Protein AF-A0A7S3W714-F1 (afdb_monomer_lite)

Structure (mmCIF, N/CA/C/O backbone):
data_AF-A0A7S3W714-F1
#
_entry.id   AF-A0A7S3W714-F1
#
loop_
_atom_site.group_PDB
_atom_site.id
_atom_site.type_symbol
_atom_site.label_atom_id
_atom_site.label_alt_id
_atom_site.label_comp_id
_atom_site.label_asym_id
_atom_site.label_entity_id
_atom_site.label_seq_id
_atom_site.pdbx_PDB_ins_code
_atom_site.Cartn_x
_atom_site.Cartn_y
_atom_site.Cartn_z
_atom_site.occupancy
_atom_site.B_iso_or_equiv
_atom_site.auth_seq_id
_atom_site.auth_comp_id
_atom_site.auth_asym_id
_atom_site.auth_atom_id
_atom_site.pdbx_PDB_model_num
ATOM 1 N N . TYR A 1 1 ? -11.300 -7.448 -65.401 1.00 67.50 1 TYR A N 1
ATOM 2 C CA . TYR A 1 1 ? -11.098 -8.473 -64.361 1.00 67.50 1 TYR A CA 1
ATOM 3 C C . TYR A 1 1 ? -11.988 -8.084 -63.192 1.00 67.50 1 TYR A C 1
ATOM 5 O O . TYR A 1 1 ? -11.692 -7.097 -62.532 1.00 67.50 1 TYR A O 1
ATOM 13 N N . GLN A 1 2 ? -13.145 -8.728 -63.031 1.00 62.16 2 GLN A N 1
ATOM 14 C CA . GLN A 1 2 ? -13.999 -8.491 -61.865 1.00 62.16 2 GLN A CA 1
ATOM 15 C C . GLN A 1 2 ? -13.501 -9.388 -60.727 1.00 62.16 2 GLN A C 1
ATOM 17 O O . GLN A 1 2 ? -13.274 -10.574 -60.976 1.00 62.16 2 GLN A O 1
ATOM 22 N N . PRO A 1 3 ? -13.279 -8.850 -59.517 1.00 69.44 3 PRO A N 1
ATOM 23 C CA . PRO A 1 3 ? -12.908 -9.677 -58.382 1.00 69.44 3 PRO A CA 1
ATOM 24 C C . PRO A 1 3 ? -14.050 -10.654 -58.058 1.00 69.44 3 PRO A C 1
ATOM 26 O O . PRO A 1 3 ? -15.222 -10.293 -58.211 1.00 69.44 3 PRO A O 1
ATOM 29 N N . PRO A 1 4 ? -13.727 -11.890 -57.641 1.00 80.75 4 PRO A N 1
ATOM 30 C CA . PRO A 1 4 ? -14.737 -12.864 -57.259 1.00 80.75 4 PRO A CA 1
ATOM 31 C C . PRO A 1 4 ? -15.551 -12.351 -56.059 1.00 80.75 4 PRO A C 1
ATOM 33 O O . PRO A 1 4 ? -15.009 -11.634 -55.211 1.00 80.75 4 PRO A O 1
ATOM 36 N N . PRO A 1 5 ? -16.845 -12.703 -55.976 1.00 80.00 5 PRO A N 1
ATOM 37 C CA . PRO A 1 5 ? -17.688 -12.321 -54.852 1.00 80.00 5 PRO A CA 1
ATOM 38 C C . PRO A 1 5 ? -17.135 -12.906 -53.550 1.00 80.00 5 PRO A C 1
ATOM 40 O O . PRO A 1 5 ? -16.689 -14.054 -53.505 1.00 80.00 5 PRO A O 1
ATOM 43 N N . LEU A 1 6 ? -17.158 -12.095 -52.491 1.00 84.19 6 LEU A N 1
ATOM 44 C CA . LEU A 1 6 ? -16.713 -12.517 -51.168 1.00 84.19 6 LEU A CA 1
ATOM 45 C C . LEU A 1 6 ? -17.630 -13.627 -50.623 1.00 84.19 6 LEU A C 1
ATOM 47 O O . LEU A 1 6 ? -18.845 -13.574 -50.838 1.00 84.19 6 LEU A O 1
ATOM 51 N N . PRO A 1 7 ? -17.072 -14.621 -49.910 1.00 84.25 7 PRO A N 1
ATOM 52 C CA . PRO A 1 7 ? -17.864 -15.661 -49.270 1.00 84.25 7 PRO A CA 1
ATOM 53 C C . PRO A 1 7 ? -18.794 -15.057 -48.210 1.00 84.25 7 PRO A C 1
ATOM 55 O O . PRO A 1 7 ? -18.417 -14.136 -47.484 1.00 84.25 7 PRO A O 1
ATOM 58 N N . ALA A 1 8 ? -20.015 -15.589 -48.127 1.00 85.19 8 ALA A N 1
ATOM 59 C CA . ALA A 1 8 ? -21.002 -15.168 -47.141 1.00 85.19 8 ALA A CA 1
ATOM 60 C C . ALA A 1 8 ? -20.482 -15.410 -45.715 1.00 85.19 8 ALA A C 1
ATOM 62 O O . ALA A 1 8 ? -19.922 -16.468 -45.418 1.00 85.19 8 ALA A O 1
ATOM 63 N N . SER A 1 9 ? -20.675 -14.429 -44.833 1.00 88.56 9 SER A N 1
ATOM 64 C CA . SER A 1 9 ? -20.310 -14.553 -43.423 1.00 88.56 9 SER A CA 1
ATOM 65 C C . SER A 1 9 ? -21.097 -15.688 -42.755 1.00 88.56 9 SER A C 1
ATOM 67 O O . SER A 1 9 ? -22.300 -15.818 -43.001 1.00 88.56 9 SER A O 1
ATOM 69 N N . PRO A 1 10 ? -20.452 -16.506 -41.903 1.00 89.44 10 PRO A N 1
ATOM 70 C CA . PRO A 1 10 ? -21.151 -17.535 -41.146 1.00 89.44 10 PRO A CA 1
ATOM 71 C C . PRO A 1 10 ? -22.166 -16.902 -40.178 1.00 89.44 10 PRO A C 1
ATOM 73 O O . PRO A 1 10 ? -21.939 -15.787 -39.694 1.00 89.44 10 PRO A O 1
ATOM 76 N N . PRO A 1 11 ? -23.281 -17.593 -39.879 1.00 90.06 11 PRO A N 1
ATOM 77 C CA . PRO A 1 11 ? -24.260 -17.110 -38.916 1.00 90.06 11 PRO A CA 1
ATOM 78 C C . PRO A 1 11 ? -23.640 -17.007 -37.512 1.00 90.06 11 PRO A C 1
ATOM 80 O O . PRO A 1 11 ? -22.745 -17.790 -37.174 1.00 90.06 11 PRO A O 1
ATOM 83 N N . PRO A 1 12 ? -24.104 -16.060 -36.680 1.00 88.88 12 PRO A N 1
ATOM 84 C CA . PRO A 1 12 ? -23.623 -15.930 -35.313 1.00 88.88 12 PRO A CA 1
ATOM 85 C C . PRO A 1 12 ? -23.952 -17.190 -34.492 1.00 88.88 12 PRO A C 1
ATOM 87 O O . PRO A 1 12 ? -24.981 -17.832 -34.733 1.00 88.88 12 PRO A O 1
ATOM 90 N N . PRO A 1 13 ? -23.103 -17.554 -33.515 1.00 90.19 13 PRO A N 1
ATOM 91 C CA . PRO A 1 13 ? -23.376 -18.674 -32.625 1.00 90.19 13 PRO A CA 1
ATOM 92 C C . PRO A 1 13 ? -24.634 -18.411 -31.774 1.00 90.19 13 PRO A C 1
ATOM 94 O O . PRO A 1 13 ? -24.941 -17.254 -31.468 1.00 90.19 13 PRO A O 1
ATOM 97 N N . PRO A 1 14 ? -25.364 -19.466 -31.367 1.00 89.44 14 PRO A N 1
ATOM 98 C CA . PRO A 1 14 ? -26.521 -19.327 -30.489 1.00 89.44 14 PRO A CA 1
ATOM 99 C C . PRO A 1 14 ? -26.112 -18.736 -29.134 1.00 89.44 14 PRO A C 1
ATOM 101 O O . PRO A 1 14 ? -25.059 -19.069 -28.588 1.00 89.44 14 PRO A O 1
ATOM 104 N N . LEU A 1 15 ? -26.959 -17.860 -28.589 1.00 88.62 15 LEU A N 1
ATOM 105 C CA . LEU A 1 15 ? -26.737 -17.265 -27.273 1.00 88.62 15 LEU A CA 1
ATOM 106 C C . LEU A 1 15 ? -26.799 -18.344 -26.174 1.00 88.62 15 LEU A C 1
ATOM 108 O O . LEU A 1 15 ? -27.664 -19.223 -26.234 1.00 88.62 15 LEU A O 1
ATOM 112 N N . PRO A 1 16 ? -25.920 -18.279 -25.158 1.00 85.94 16 PRO A N 1
ATOM 113 C CA . PRO A 1 16 ? -25.979 -19.178 -24.013 1.00 85.94 16 PRO A CA 1
ATOM 114 C C . PRO A 1 16 ? -27.291 -18.983 -23.244 1.00 85.94 16 PRO A C 1
ATOM 116 O O . PRO A 1 16 ? -27.752 -17.857 -23.043 1.00 85.94 16 PRO A O 1
ATOM 119 N N . SER A 1 17 ? -27.898 -20.089 -22.812 1.00 87.00 17 SER A N 1
ATOM 120 C CA . SER A 1 17 ? -29.112 -20.071 -21.996 1.00 87.00 17 SER A CA 1
ATOM 121 C C . SER A 1 17 ? -28.856 -19.346 -20.672 1.00 87.00 17 SER A C 1
ATOM 123 O O . SER A 1 17 ? -27.870 -19.624 -19.989 1.00 87.00 17 SER A O 1
ATOM 125 N N . LEU A 1 18 ? -29.741 -18.412 -20.316 1.00 85.44 18 LEU A N 1
ATOM 126 C CA . LEU A 1 18 ? -29.668 -17.690 -19.047 1.00 85.44 18 LEU A CA 1
ATOM 127 C C . LEU A 1 18 ? -29.803 -18.669 -17.866 1.00 85.44 18 LEU A C 1
ATOM 129 O O . LEU A 1 18 ? -30.631 -19.583 -17.931 1.00 85.44 18 LEU A O 1
ATOM 133 N N . PRO A 1 19 ? -29.021 -18.488 -16.787 1.00 86.19 19 PRO A N 1
ATOM 134 C CA . PRO A 1 19 ? -29.184 -19.278 -15.577 1.00 86.19 19 PRO A CA 1
ATOM 135 C C . PRO A 1 19 ? -30.564 -19.021 -14.942 1.00 86.19 19 PRO A C 1
ATOM 137 O O . PRO A 1 19 ? -31.117 -17.926 -15.091 1.00 86.19 19 PRO A O 1
ATOM 140 N N . PRO A 1 20 ? -31.132 -20.011 -14.229 1.00 86.56 20 PRO A N 1
ATOM 141 C CA . PRO A 1 20 ? -32.383 -19.835 -13.502 1.00 86.56 20 PRO A CA 1
ATOM 142 C C . PRO A 1 20 ? -32.252 -18.718 -12.458 1.00 86.56 20 PRO A C 1
ATOM 144 O O . PRO A 1 20 ? -31.197 -18.546 -11.844 1.00 86.56 20 PRO A O 1
ATOM 147 N N . ALA A 1 21 ? -33.332 -17.959 -12.267 1.00 83.00 21 ALA A N 1
ATOM 148 C CA . ALA A 1 21 ? -33.386 -16.891 -11.277 1.00 83.00 21 ALA A CA 1
ATOM 149 C C . ALA A 1 21 ? -33.119 -17.444 -9.859 1.00 83.00 21 ALA A C 1
ATOM 151 O O . ALA A 1 21 ? -33.586 -18.541 -9.539 1.00 83.00 21 ALA A O 1
ATOM 152 N N . PRO A 1 22 ? -32.377 -16.713 -9.008 1.00 80.19 22 PRO A N 1
ATOM 153 C CA . PRO A 1 22 ? -32.127 -17.130 -7.634 1.00 80.19 22 PRO A CA 1
ATOM 154 C C . PRO A 1 22 ? -33.438 -17.186 -6.840 1.00 80.19 22 PRO A C 1
ATOM 156 O O . PRO A 1 22 ? -34.263 -16.277 -6.922 1.00 80.19 22 PRO A O 1
ATOM 159 N N . SER A 1 23 ? -33.613 -18.260 -6.069 1.00 82.50 23 SER A N 1
ATOM 160 C CA . SER A 1 23 ? -34.751 -18.455 -5.170 1.00 82.50 23 SER A CA 1
ATOM 161 C C . SER A 1 23 ? -34.845 -17.318 -4.149 1.00 82.50 23 SER A C 1
ATOM 163 O O . SER A 1 23 ? -33.840 -16.924 -3.555 1.00 82.50 23 SER A O 1
ATOM 165 N N . GLU A 1 24 ? -36.058 -16.810 -3.945 1.00 82.38 24 GLU A N 1
ATOM 166 C CA . GLU A 1 24 ? -36.368 -15.729 -3.009 1.00 82.38 24 GLU A CA 1
ATOM 167 C C . GLU A 1 24 ? -35.916 -16.093 -1.576 1.00 82.38 24 GLU A C 1
ATOM 169 O O . GLU A 1 24 ? -36.152 -17.224 -1.131 1.00 82.38 24 GLU A O 1
ATOM 174 N N . PRO A 1 25 ? -35.230 -15.190 -0.847 1.00 83.75 25 PRO A N 1
ATOM 175 C CA . PRO A 1 25 ? -34.770 -15.474 0.507 1.00 83.75 25 PRO A CA 1
ATOM 176 C C . PRO A 1 25 ? -35.954 -15.626 1.479 1.00 83.75 25 PRO A C 1
ATOM 178 O O . PRO A 1 25 ? -36.973 -14.950 1.324 1.00 83.75 25 PRO A O 1
ATOM 181 N N . PRO A 1 26 ? -35.835 -16.487 2.507 1.00 87.31 26 PRO A N 1
ATOM 182 C CA . PRO A 1 26 ? -36.896 -16.684 3.486 1.00 87.31 26 PRO A CA 1
ATOM 183 C C . PRO A 1 26 ? -37.170 -15.400 4.295 1.00 87.31 26 PRO A C 1
ATOM 185 O O . PRO A 1 26 ? -36.255 -14.602 4.521 1.00 87.31 26 PRO A O 1
ATOM 188 N N . PRO A 1 27 ? -38.414 -15.206 4.773 1.00 84.88 27 PRO A N 1
ATOM 189 C CA . PRO A 1 27 ? -38.791 -14.040 5.562 1.00 84.88 27 PRO A CA 1
ATOM 190 C C . PRO A 1 27 ? -37.993 -13.972 6.870 1.00 84.88 27 PRO A C 1
ATOM 192 O O . PRO A 1 27 ? -37.876 -14.953 7.606 1.00 84.88 27 PRO A O 1
ATOM 195 N N . VAL A 1 28 ? -37.450 -12.789 7.158 1.00 81.94 28 VAL A N 1
ATOM 196 C CA . VAL A 1 28 ? -36.667 -12.514 8.368 1.00 81.94 28 VAL A CA 1
ATOM 197 C C . VAL A 1 28 ? -37.597 -12.549 9.593 1.00 81.94 28 VAL A C 1
ATOM 199 O O . VAL A 1 28 ? -38.649 -11.903 9.561 1.00 81.94 28 VAL A O 1
ATOM 202 N N . PRO A 1 29 ? -37.258 -13.276 10.675 1.00 83.00 29 PRO A N 1
ATOM 203 C CA . PRO A 1 29 ? -38.068 -13.283 11.889 1.00 83.00 29 PRO A CA 1
ATOM 204 C C . PRO A 1 29 ? -38.065 -11.905 12.580 1.00 83.00 29 PRO A C 1
ATOM 206 O O . PRO A 1 29 ? -37.082 -11.167 12.483 1.00 83.00 29 PRO A O 1
ATOM 209 N N . PRO A 1 30 ? -39.143 -11.546 13.303 1.00 76.62 30 PRO A N 1
ATOM 210 C CA . PRO A 1 30 ? -39.249 -10.263 13.990 1.00 76.62 30 PRO A CA 1
ATOM 211 C C . PRO A 1 30 ? -38.224 -10.148 15.127 1.00 76.62 30 PRO A C 1
ATOM 213 O O . PRO A 1 30 ? -38.171 -10.987 16.027 1.00 76.62 30 PRO A O 1
ATOM 216 N N . SER A 1 31 ? -37.429 -9.080 15.095 1.00 72.25 31 SER A N 1
ATOM 217 C CA . SER A 1 31 ? -36.443 -8.746 16.124 1.00 72.25 31 SER A CA 1
ATOM 218 C C . SER A 1 31 ? -37.121 -8.455 17.465 1.00 72.25 31 SER A C 1
ATOM 220 O O . SER A 1 31 ? -37.872 -7.489 17.600 1.00 72.25 31 SER A O 1
ATOM 222 N N . THR A 1 32 ? -36.836 -9.268 18.480 1.00 65.69 32 THR A N 1
ATOM 223 C CA . THR A 1 32 ? -37.215 -8.990 19.871 1.00 65.69 32 THR A CA 1
ATOM 224 C C . THR A 1 32 ? -36.452 -7.774 20.416 1.00 65.69 32 THR A C 1
ATOM 226 O O . THR A 1 32 ? -35.227 -7.725 20.274 1.00 65.69 32 THR A O 1
ATOM 229 N N . PRO A 1 33 ? -37.126 -6.812 21.075 1.00 67.69 33 PRO A N 1
ATOM 230 C CA . PRO A 1 33 ? -36.473 -5.682 21.729 1.00 67.69 33 PRO A CA 1
ATOM 231 C C . PRO A 1 33 ? -35.664 -6.161 22.943 1.00 67.69 33 PRO A C 1
ATOM 233 O O . PRO A 1 33 ? -36.206 -6.767 23.867 1.00 67.69 33 PRO A O 1
ATOM 236 N N . GLY A 1 34 ? -34.354 -5.912 22.923 1.00 64.81 34 GLY A N 1
ATOM 237 C CA . GLY A 1 34 ? -33.454 -6.209 24.038 1.00 64.81 34 GLY A CA 1
ATOM 238 C C . GLY A 1 34 ? -33.664 -5.265 25.235 1.00 64.81 34 GLY A C 1
ATOM 239 O O . GLY A 1 34 ? -34.135 -4.140 25.053 1.00 64.81 34 GLY A O 1
ATOM 240 N N . PRO A 1 35 ? -33.326 -5.705 26.462 1.00 61.91 35 PRO A N 1
ATOM 241 C CA . PRO A 1 35 ? -33.531 -4.931 27.682 1.00 61.91 35 PRO A CA 1
ATOM 242 C C . PRO A 1 35 ? -32.619 -3.698 27.743 1.00 61.91 35 PRO A C 1
ATOM 244 O O . PRO A 1 35 ? -31.420 -3.771 27.473 1.00 61.91 35 PRO A O 1
ATOM 247 N N . SER A 1 36 ? -33.209 -2.568 28.132 1.00 60.50 36 SER A N 1
ATOM 248 C CA . SER A 1 36 ? -32.535 -1.287 28.349 1.00 60.50 36 SER A CA 1
ATOM 249 C C . SER A 1 36 ? -31.399 -1.395 29.378 1.00 60.50 36 SER A C 1
ATOM 251 O O . SER A 1 36 ? -31.609 -1.978 30.447 1.00 60.50 36 SER A O 1
ATOM 253 N N . PRO A 1 37 ? -30.221 -0.792 29.129 1.00 60.44 37 PRO A N 1
ATOM 254 C CA . PRO A 1 37 ? -29.164 -0.722 30.127 1.00 60.44 37 PRO A CA 1
ATOM 255 C C . PRO A 1 37 ? -29.564 0.241 31.252 1.00 60.44 37 PRO A C 1
ATOM 257 O O . PRO A 1 37 ? -29.856 1.417 31.031 1.00 60.44 37 PRO A O 1
ATOM 260 N N . LEU A 1 38 ? -29.589 -0.299 32.469 1.00 57.12 38 LEU A N 1
ATOM 261 C CA . LEU A 1 38 ? -29.785 0.433 33.711 1.00 57.12 38 LEU A CA 1
ATOM 262 C C . LEU A 1 38 ? -28.645 1.433 33.953 1.00 57.12 38 LEU A C 1
ATOM 264 O O . LEU A 1 38 ? -27.470 1.156 33.721 1.00 57.12 38 LEU A O 1
ATOM 268 N N . SER A 1 39 ? -29.059 2.589 34.459 1.00 54.25 39 SER A N 1
ATOM 269 C CA . SER A 1 39 ? -28.305 3.758 34.893 1.00 54.25 39 SER A CA 1
ATOM 270 C C . SER A 1 39 ? -27.007 3.457 35.654 1.00 54.25 39 SER A C 1
ATOM 272 O O . SER A 1 39 ? -27.026 2.800 36.694 1.00 54.25 39 SER A O 1
ATOM 274 N N . ALA A 1 40 ? -25.900 4.052 35.205 1.00 50.00 40 ALA A N 1
ATOM 275 C CA . ALA A 1 40 ? -24.688 4.228 36.003 1.00 50.00 40 ALA A CA 1
ATOM 276 C C . ALA A 1 40 ? -24.683 5.624 36.671 1.00 50.00 40 ALA A C 1
ATOM 278 O O . ALA A 1 40 ? -25.152 6.591 36.063 1.00 50.00 40 ALA A O 1
ATOM 279 N N . PRO A 1 41 ? -24.179 5.759 37.913 1.00 56.56 41 PRO A N 1
ATOM 280 C CA . PRO A 1 41 ? -24.199 7.013 38.659 1.00 56.56 41 PRO A CA 1
ATOM 281 C C 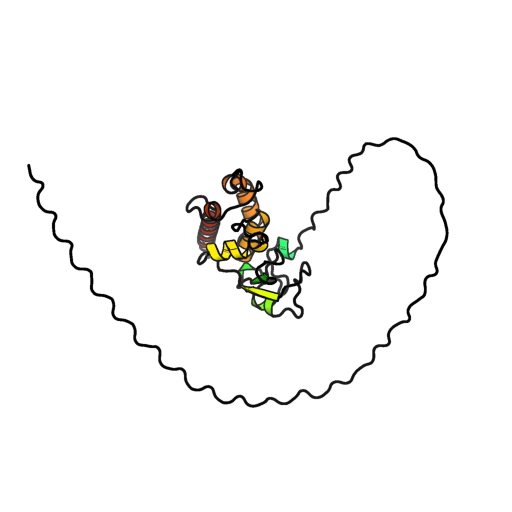. PRO A 1 41 ? -23.111 7.992 38.188 1.00 56.56 41 PRO A C 1
ATOM 283 O O . PRO A 1 41 ? -21.956 7.628 37.976 1.00 56.56 41 PRO A O 1
ATOM 286 N N . LEU A 1 42 ? -23.496 9.265 38.077 1.00 48.28 42 LEU A N 1
ATOM 287 C CA . LEU A 1 42 ? -22.629 10.406 37.785 1.00 48.28 42 LEU A CA 1
ATOM 288 C C . LEU A 1 42 ? -21.670 10.669 38.959 1.00 48.28 42 LEU A C 1
ATOM 290 O O . LEU A 1 42 ? -22.075 11.198 39.994 1.00 48.28 42 LEU A O 1
ATOM 294 N N . LEU A 1 43 ? -20.386 10.351 38.788 1.00 50.75 43 LEU A N 1
ATOM 295 C CA . LEU A 1 43 ? -19.317 10.868 39.643 1.00 50.75 43 LEU A CA 1
ATOM 296 C C . LEU A 1 43 ? -18.868 12.232 39.108 1.00 50.75 43 LEU A C 1
ATOM 298 O O . LEU A 1 43 ? -18.170 12.337 38.101 1.00 50.75 43 LEU A O 1
ATOM 302 N N . ALA A 1 44 ? -19.296 13.282 39.808 1.00 49.16 44 ALA A N 1
ATOM 303 C CA . ALA A 1 44 ? -18.899 14.663 39.581 1.00 49.16 44 ALA A CA 1
ATOM 304 C C . ALA A 1 44 ? -17.387 14.843 39.800 1.00 49.16 44 ALA A C 1
ATOM 306 O O . ALA A 1 44 ? -16.895 14.831 40.930 1.00 49.16 44 ALA A O 1
ATOM 307 N N . THR A 1 45 ? -16.644 15.047 38.715 1.00 45.22 45 THR A N 1
ATOM 308 C CA . THR A 1 45 ? -15.248 15.487 38.764 1.00 45.22 45 THR A CA 1
ATOM 309 C C . THR A 1 45 ? -15.220 17.012 38.849 1.00 45.22 45 THR A C 1
ATOM 311 O O . THR A 1 45 ? -15.657 17.719 37.945 1.00 45.22 45 THR A O 1
ATOM 314 N N . ARG A 1 46 ? -14.743 17.520 39.991 1.00 47.59 46 ARG A N 1
ATOM 315 C CA . ARG A 1 46 ? -14.531 18.947 40.271 1.00 47.59 46 ARG A CA 1
ATOM 316 C C . ARG A 1 46 ? -13.449 19.497 39.337 1.00 47.59 46 ARG A C 1
ATOM 318 O O . ARG A 1 46 ? -12.330 18.992 39.333 1.00 47.59 46 ARG A O 1
ATOM 325 N N . SER A 1 47 ? -13.774 20.549 38.592 1.00 53.50 47 SER A N 1
ATOM 326 C CA . SER A 1 47 ? -12.808 21.356 37.841 1.00 53.50 47 SER A CA 1
ATOM 327 C C . SER A 1 47 ? -11.854 22.100 38.793 1.00 53.50 47 SER A C 1
ATOM 329 O O . SER A 1 47 ? -12.317 22.611 39.818 1.00 53.50 47 SER A O 1
ATOM 331 N N . PRO A 1 48 ? -10.550 22.213 38.482 1.00 61.97 48 PRO A N 1
ATOM 332 C CA . PRO A 1 48 ? -9.662 23.142 39.173 1.00 61.97 48 PRO A CA 1
ATOM 333 C C . PRO A 1 48 ? -9.895 24.599 38.710 1.00 61.97 48 PRO A C 1
ATOM 335 O O . PRO A 1 48 ? -10.361 24.822 37.589 1.00 61.97 48 PRO A O 1
ATOM 338 N N . PRO A 1 49 ? -9.597 25.594 39.568 1.00 56.25 49 PRO A N 1
ATOM 339 C CA . PRO A 1 49 ? -9.848 27.006 39.295 1.00 56.25 49 PRO A CA 1
ATOM 340 C C . PRO A 1 49 ? -8.884 27.588 38.251 1.00 56.25 49 PRO A C 1
ATOM 342 O O . PRO A 1 49 ? -7.702 27.254 38.206 1.00 56.25 49 PRO A O 1
ATOM 345 N N . LEU A 1 50 ? -9.422 28.497 37.435 1.00 49.44 50 LEU A N 1
ATOM 346 C CA . LEU A 1 50 ? -8.695 29.359 36.505 1.00 49.44 50 LEU A CA 1
ATOM 347 C C . LEU A 1 50 ? -7.818 30.335 37.293 1.00 49.44 50 LEU A C 1
ATOM 349 O O . LEU A 1 50 ? -8.330 31.264 37.920 1.00 49.44 50 LEU A O 1
ATOM 353 N N . ASP A 1 51 ? -6.505 30.125 37.246 1.00 44.62 51 ASP A N 1
ATOM 354 C CA . ASP A 1 51 ? -5.550 31.065 37.814 1.00 44.62 51 ASP A CA 1
ATOM 355 C C . ASP A 1 51 ? -5.276 32.214 36.838 1.00 44.62 51 ASP A C 1
ATOM 357 O O . ASP A 1 51 ? -5.033 32.038 35.640 1.00 44.62 51 ASP A O 1
ATOM 361 N N . SER A 1 52 ? -5.372 33.415 37.386 1.00 48.22 52 SER A N 1
ATOM 362 C CA . SER A 1 52 ? -5.358 34.689 36.685 1.00 48.22 52 SER A CA 1
ATOM 363 C C . SER A 1 52 ? -3.915 35.147 36.493 1.00 48.22 52 SER A C 1
ATOM 365 O O . SER A 1 52 ? -3.224 35.424 37.472 1.00 48.22 52 SER A O 1
ATOM 367 N N . ARG A 1 53 ? -3.437 35.282 35.247 1.00 49.09 53 ARG A N 1
ATOM 368 C CA . ARG A 1 53 ? -2.146 35.944 34.978 1.00 49.09 53 ARG A CA 1
ATOM 369 C C . ARG A 1 53 ? -2.356 37.422 34.624 1.00 49.09 53 ARG A C 1
ATOM 371 O O . ARG A 1 53 ? -3.109 37.711 33.695 1.00 49.09 53 ARG A O 1
ATOM 378 N N . PRO A 1 54 ? -1.691 38.353 35.334 1.00 54.31 54 PRO A N 1
ATOM 379 C CA . PRO A 1 54 ? -1.785 39.782 35.077 1.00 54.31 54 PRO A CA 1
ATOM 380 C C . PRO A 1 54 ? -0.895 40.232 33.912 1.00 54.31 54 PRO A C 1
ATOM 382 O O . PRO A 1 54 ? 0.113 39.611 33.568 1.00 54.31 54 PRO A O 1
ATOM 385 N N . ALA A 1 55 ? -1.299 41.358 33.333 1.00 47.84 55 ALA A N 1
ATOM 386 C CA . ALA A 1 55 ? -0.636 42.071 32.257 1.00 47.84 55 ALA A CA 1
ATOM 387 C C . ALA A 1 55 ? 0.646 42.820 32.695 1.00 47.84 55 ALA A C 1
ATOM 389 O O . ALA A 1 55 ? 0.771 43.253 33.839 1.00 47.84 55 ALA A O 1
ATOM 390 N N . SER A 1 56 ? 1.497 43.083 31.691 1.00 52.16 56 SER A N 1
ATOM 391 C CA . SER A 1 56 ? 2.375 44.263 31.534 1.00 52.16 56 SER A CA 1
ATOM 392 C C . SER A 1 56 ? 3.710 44.336 32.290 1.00 52.16 56 SER A C 1
ATOM 394 O O . SER A 1 56 ? 3.712 44.559 33.496 1.00 52.16 56 SER A O 1
ATOM 396 N N . ARG A 1 57 ? 4.835 44.358 31.536 1.00 51.72 57 ARG A N 1
ATOM 397 C CA . ARG A 1 57 ? 5.898 45.415 31.493 1.00 51.72 57 ARG A CA 1
ATOM 398 C C . ARG A 1 57 ? 7.181 44.940 30.745 1.00 51.72 57 ARG A C 1
ATOM 400 O O . ARG A 1 57 ? 7.221 43.781 30.354 1.00 51.72 57 ARG A O 1
ATOM 407 N N . PRO A 1 58 ? 8.180 45.806 30.442 1.00 54.31 58 PRO A N 1
ATOM 408 C CA . PRO A 1 58 ? 8.260 46.637 29.241 1.00 54.31 58 PRO A CA 1
ATOM 409 C C . PRO A 1 58 ? 9.549 46.379 28.419 1.00 54.31 58 PRO A C 1
ATOM 411 O O . PRO A 1 58 ? 10.375 45.530 28.740 1.00 54.31 58 PRO A O 1
ATOM 414 N N . ALA A 1 59 ? 9.698 47.152 27.343 1.00 49.38 59 ALA A N 1
ATOM 415 C CA . ALA A 1 59 ? 10.810 47.157 26.402 1.00 49.38 59 ALA A CA 1
ATOM 416 C C . ALA A 1 59 ? 12.198 47.381 27.031 1.00 49.38 59 ALA A C 1
ATOM 418 O O . ALA A 1 59 ? 12.393 48.342 27.772 1.00 49.38 59 ALA A O 1
ATOM 419 N N . SER A 1 60 ? 13.170 46.580 26.581 1.00 43.94 60 SER A N 1
ATOM 420 C CA . SER A 1 60 ? 14.600 46.907 26.596 1.00 43.94 60 SER A CA 1
ATOM 421 C C . SER A 1 60 ? 15.254 46.378 25.319 1.00 43.94 60 SER A C 1
ATOM 423 O O . SER A 1 60 ? 15.425 45.176 25.134 1.00 43.94 60 SER A O 1
ATOM 425 N N . ARG A 1 61 ? 15.597 47.311 24.428 1.00 54.16 61 ARG A N 1
ATOM 426 C CA . ARG A 1 61 ? 16.520 47.129 23.299 1.00 54.16 61 ARG A CA 1
ATOM 427 C C . ARG A 1 61 ? 17.947 46.963 23.831 1.00 54.16 61 ARG A C 1
ATOM 429 O O . ARG A 1 61 ? 18.349 47.740 24.696 1.00 54.16 61 ARG A O 1
ATOM 436 N N . PRO A 1 62 ? 18.745 46.095 23.200 1.00 54.56 62 PRO A N 1
ATOM 437 C CA . PRO A 1 62 ? 20.111 46.476 22.870 1.00 54.56 62 PRO A CA 1
ATOM 438 C C . PRO A 1 62 ? 20.416 46.318 21.377 1.00 54.56 62 PRO A C 1
ATOM 440 O O . PRO A 1 62 ? 19.860 45.485 20.665 1.00 54.56 62 PRO A O 1
ATOM 443 N N . SER A 1 63 ? 21.290 47.209 20.934 1.00 52.19 63 SER A N 1
ATOM 444 C CA . SER A 1 63 ? 21.778 47.420 19.578 1.00 52.19 63 SER A CA 1
ATOM 445 C C . SER A 1 63 ? 22.699 46.293 19.082 1.00 52.19 63 SER A C 1
ATOM 447 O O . SER A 1 63 ? 23.302 45.579 19.876 1.00 52.19 63 SER A O 1
ATOM 449 N N . SER A 1 64 ? 22.791 46.193 17.753 1.00 58.78 64 SER A N 1
ATOM 450 C CA . SER A 1 64 ? 23.492 45.225 16.889 1.00 58.78 64 SER A CA 1
ATOM 451 C C . SER A 1 64 ? 24.918 44.805 17.299 1.00 58.78 64 SER A C 1
ATOM 453 O O . SER A 1 64 ? 25.623 45.558 17.970 1.00 58.78 64 SER A O 1
ATOM 455 N N . PRO A 1 65 ? 25.414 43.685 16.732 1.00 59.34 65 PRO A N 1
ATOM 456 C CA . PRO A 1 65 ? 26.304 43.857 15.582 1.00 59.34 65 PRO A CA 1
ATOM 457 C C . PRO A 1 65 ? 26.009 42.955 14.372 1.00 59.34 65 PRO A C 1
ATOM 459 O O . PRO A 1 65 ? 25.389 41.899 14.441 1.00 59.34 65 PRO A O 1
ATOM 462 N N . VAL A 1 66 ? 26.489 43.475 13.248 1.00 57.16 66 VAL A N 1
ATOM 463 C CA . VAL A 1 66 ? 26.596 42.926 11.898 1.00 57.16 66 VAL A CA 1
ATOM 464 C C . VAL A 1 66 ? 27.452 41.655 11.871 1.00 57.16 66 VAL A C 1
ATOM 466 O O . VAL A 1 66 ? 28.512 41.626 12.488 1.00 57.16 66 VAL A O 1
ATOM 469 N N . GLY A 1 67 ? 27.049 40.671 11.061 1.00 50.09 67 GLY A N 1
ATOM 470 C CA . GLY A 1 67 ? 27.956 39.649 10.525 1.00 50.09 67 GLY A CA 1
ATOM 471 C C . GLY A 1 67 ? 27.491 38.214 10.748 1.00 50.09 67 GLY A C 1
ATOM 472 O O . GLY A 1 67 ? 27.594 37.688 11.849 1.00 50.09 67 GLY A O 1
ATOM 473 N N . GLY A 1 68 ? 27.034 37.560 9.679 1.00 40.91 68 GLY A N 1
ATOM 474 C CA . GLY A 1 68 ? 26.803 36.119 9.692 1.00 40.91 68 GLY A CA 1
ATOM 475 C C . GLY A 1 68 ? 25.830 35.651 8.623 1.00 40.91 68 GLY A C 1
ATOM 476 O O . GLY A 1 68 ? 24.717 35.248 8.944 1.00 40.91 68 GLY A O 1
ATOM 477 N N . SER A 1 69 ? 26.255 35.659 7.358 1.00 53.09 69 SER A N 1
ATOM 478 C CA . SER A 1 69 ? 25.636 34.844 6.305 1.00 53.09 69 SER A CA 1
ATOM 479 C C . SER A 1 69 ? 25.931 33.367 6.582 1.00 53.09 69 SER A C 1
ATOM 481 O O . SER A 1 69 ? 26.757 32.745 5.924 1.00 53.09 69 SER A O 1
ATOM 483 N N . GLY A 1 70 ? 25.301 32.820 7.617 1.00 43.50 70 GLY A N 1
ATOM 484 C CA . GLY A 1 70 ? 25.195 31.391 7.845 1.00 43.50 70 GLY A CA 1
ATOM 485 C C . GLY A 1 70 ? 23.825 30.968 7.355 1.00 43.50 70 GLY A C 1
ATOM 486 O O . GLY A 1 70 ? 22.830 31.205 8.035 1.00 43.50 70 GLY A O 1
ATOM 487 N N . ALA A 1 71 ? 23.766 30.375 6.166 1.00 52.09 71 ALA A N 1
ATOM 488 C CA . ALA A 1 71 ? 22.602 29.633 5.716 1.00 52.09 71 ALA A CA 1
ATOM 489 C C . ALA A 1 71 ? 22.417 28.429 6.656 1.00 52.09 71 ALA A C 1
ATOM 491 O O . ALA A 1 71 ? 22.871 27.323 6.374 1.00 52.09 71 ALA A O 1
ATOM 492 N N . SER A 1 72 ? 21.784 28.660 7.809 1.00 45.28 72 SER A N 1
ATOM 493 C CA . SER A 1 72 ? 21.181 27.607 8.613 1.00 45.28 72 SER A CA 1
ATOM 494 C C . SER A 1 72 ? 20.074 27.014 7.762 1.00 45.28 72 SER A C 1
ATOM 496 O O . SER A 1 72 ? 18.943 27.493 7.777 1.00 45.28 72 SER A O 1
ATOM 498 N N . SER A 1 73 ? 20.437 25.998 6.976 1.00 57.16 73 SER A N 1
ATOM 499 C CA . SER A 1 73 ? 19.489 25.039 6.432 1.00 57.16 73 SER A CA 1
ATOM 500 C C . SER A 1 73 ? 18.652 24.560 7.605 1.00 57.16 73 SER A C 1
ATOM 502 O O . SER A 1 73 ? 19.114 23.779 8.439 1.00 57.16 73 SER A O 1
ATOM 504 N N . THR A 1 74 ? 17.436 25.085 7.705 1.00 49.41 74 THR A N 1
ATOM 505 C CA . THR A 1 74 ? 16.363 24.531 8.512 1.00 49.41 74 THR A CA 1
ATOM 506 C C . THR A 1 74 ? 16.052 23.175 7.906 1.00 49.41 74 THR A C 1
ATOM 508 O O . THR A 1 74 ? 15.154 23.016 7.087 1.00 49.41 74 THR A O 1
ATOM 511 N N . ASN A 1 75 ? 16.884 22.198 8.263 1.00 49.66 75 ASN A N 1
ATOM 512 C CA . ASN A 1 75 ? 16.691 20.798 7.965 1.00 49.66 75 ASN A CA 1
ATOM 513 C C . ASN A 1 75 ? 15.439 20.406 8.750 1.00 49.66 75 ASN A C 1
ATOM 515 O O . ASN A 1 75 ? 15.508 20.085 9.938 1.00 49.66 75 ASN A O 1
ATOM 519 N N . ALA A 1 76 ? 14.277 20.624 8.129 1.00 54.25 76 ALA A N 1
ATOM 520 C CA . ALA A 1 76 ? 12.987 20.243 8.658 1.00 54.25 76 ALA A CA 1
ATOM 521 C C . ALA A 1 76 ? 13.105 18.757 8.974 1.00 54.25 76 ALA A C 1
ATOM 523 O O . ALA A 1 76 ? 13.228 17.941 8.061 1.00 54.25 76 ALA A O 1
ATOM 524 N N . ARG A 1 77 ? 13.193 18.432 10.270 1.00 51.88 77 ARG A N 1
ATOM 525 C CA . ARG A 1 77 ? 13.319 17.058 10.747 1.00 51.88 77 ARG A CA 1
ATOM 526 C C . ARG A 1 77 ? 12.176 16.273 10.124 1.00 51.88 77 ARG A C 1
ATOM 528 O O . ARG A 1 77 ? 11.020 16.487 10.484 1.00 51.88 77 ARG A O 1
ATOM 535 N N . GLN A 1 78 ? 12.509 15.417 9.164 1.00 55.19 78 GLN A N 1
ATOM 536 C CA . GLN A 1 78 ? 11.594 14.394 8.691 1.00 55.19 78 GLN A CA 1
ATOM 537 C C . GLN A 1 78 ? 11.158 13.623 9.947 1.00 55.19 78 GLN A C 1
ATOM 539 O O . GLN A 1 78 ? 12.031 13.253 10.739 1.00 55.19 78 GLN A O 1
ATOM 544 N N . PRO A 1 79 ? 9.848 13.470 10.202 1.00 65.44 79 PRO A N 1
ATOM 545 C CA . PRO A 1 79 ? 9.394 12.656 11.314 1.00 65.44 79 PRO A CA 1
ATOM 546 C C . PRO A 1 79 ? 9.987 11.260 11.131 1.00 65.44 79 PRO A C 1
ATOM 548 O O . PRO A 1 79 ? 9.800 10.646 10.081 1.00 65.44 79 PRO A O 1
ATOM 551 N N . GLU A 1 80 ? 10.764 10.804 12.112 1.00 75.94 80 GLU A N 1
ATOM 552 C CA . GLU A 1 80 ? 11.303 9.449 12.095 1.00 75.94 80 GLU A CA 1
ATOM 553 C C . GLU A 1 80 ? 10.123 8.477 12.075 1.00 75.94 80 GLU A C 1
ATOM 555 O O . GLU A 1 80 ? 9.213 8.590 12.901 1.00 75.94 80 GLU A O 1
ATOM 560 N N . ALA A 1 81 ? 10.120 7.561 11.105 1.00 74.19 81 ALA A N 1
ATOM 561 C CA . ALA A 1 81 ? 9.104 6.523 11.019 1.00 74.19 81 ALA A CA 1
ATOM 562 C C . ALA A 1 81 ? 9.069 5.737 12.337 1.00 74.19 81 ALA A C 1
ATOM 564 O O . ALA A 1 81 ? 10.112 5.373 12.890 1.00 74.19 81 ALA A O 1
ATOM 565 N N . SER A 1 82 ? 7.872 5.470 12.845 1.00 76.50 82 SER A N 1
ATOM 566 C CA . SER A 1 82 ? 7.655 4.625 14.015 1.00 76.50 82 SER A CA 1
ATOM 567 C C . SER A 1 82 ? 8.197 3.207 13.784 1.00 76.50 82 SER A C 1
ATOM 569 O O . SER A 1 82 ? 8.294 2.742 12.650 1.00 76.50 82 SER A O 1
ATOM 571 N N . LEU A 1 83 ? 8.525 2.479 14.858 1.00 75.25 83 LEU A N 1
ATOM 572 C CA . LEU A 1 83 ? 8.993 1.087 14.744 1.00 75.25 83 LEU A CA 1
ATOM 573 C C . LEU A 1 83 ? 7.985 0.189 14.009 1.00 75.25 83 LEU A C 1
ATOM 575 O O . LEU A 1 83 ? 8.387 -0.677 13.240 1.00 75.25 83 LEU A O 1
ATOM 579 N N . ALA A 1 84 ? 6.685 0.440 14.190 1.00 68.56 84 ALA A N 1
ATOM 580 C CA . ALA A 1 84 ? 5.635 -0.284 13.478 1.00 68.56 84 ALA A CA 1
ATOM 581 C C . ALA A 1 84 ? 5.700 -0.046 11.959 1.00 68.56 84 ALA A C 1
ATOM 583 O O . ALA A 1 84 ? 5.555 -0.986 11.182 1.00 68.56 84 ALA A O 1
ATOM 584 N N . GLU A 1 85 ? 5.970 1.190 11.525 1.00 75.56 85 GLU A N 1
ATOM 585 C CA . GLU A 1 85 ? 6.168 1.508 10.104 1.00 75.56 85 GLU A CA 1
ATOM 586 C C . GLU A 1 85 ? 7.438 0.854 9.549 1.00 75.56 85 GLU A C 1
ATOM 588 O O . GLU A 1 85 ? 7.414 0.344 8.433 1.00 75.56 85 GLU A O 1
ATOM 593 N N . GLN A 1 86 ? 8.517 0.801 10.338 1.00 78.56 86 GLN A N 1
ATOM 594 C CA . GLN A 1 86 ? 9.778 0.149 9.953 1.00 78.56 86 GLN A CA 1
ATOM 595 C C . GLN A 1 86 ? 9.668 -1.379 9.825 1.00 78.56 86 GLN A C 1
ATOM 597 O O . GLN A 1 86 ? 10.475 -1.994 9.135 1.00 78.56 86 GLN A O 1
ATOM 602 N N . ASN A 1 87 ? 8.696 -1.995 10.498 1.00 83.69 87 ASN A N 1
ATOM 603 C CA . ASN A 1 87 ? 8.463 -3.440 10.443 1.00 83.69 87 ASN A CA 1
ATOM 604 C C . ASN A 1 87 ? 7.262 -3.825 9.565 1.00 83.69 87 ASN A C 1
ATOM 606 O O . ASN A 1 87 ? 6.979 -5.012 9.409 1.00 83.69 87 ASN A O 1
ATOM 610 N N . ALA A 1 88 ? 6.545 -2.844 9.005 1.00 93.62 88 ALA A N 1
ATOM 611 C CA . ALA A 1 88 ? 5.255 -3.043 8.345 1.00 93.62 88 ALA A CA 1
ATOM 612 C C . ALA A 1 88 ? 4.261 -3.852 9.209 1.00 93.62 88 ALA A C 1
ATOM 614 O O . ALA A 1 88 ? 3.635 -4.812 8.750 1.00 93.62 88 ALA A O 1
ATOM 615 N N . GLU A 1 89 ? 4.115 -3.454 10.473 1.00 96.75 89 GLU A N 1
ATOM 616 C CA . GLU A 1 89 ? 3.225 -4.065 11.466 1.00 96.75 89 GLU A CA 1
ATOM 617 C C . GLU A 1 89 ? 1.975 -3.208 11.700 1.00 96.75 89 GLU A C 1
ATOM 619 O O . GLU A 1 89 ? 1.985 -1.978 11.596 1.00 96.75 89 GLU A O 1
ATOM 624 N N . CYS A 1 90 ? 0.862 -3.851 12.045 1.00 98.12 90 CYS A N 1
ATOM 625 C CA . CYS A 1 90 ? -0.350 -3.138 12.414 1.00 98.12 90 CYS A CA 1
ATOM 626 C C . CYS A 1 90 ? -0.170 -2.469 13.782 1.00 98.12 90 CYS A C 1
ATOM 628 O O . CYS A 1 90 ? -0.005 -3.149 14.787 1.00 98.12 90 CYS A O 1
ATOM 630 N N . ALA A 1 91 ? -0.322 -1.146 13.862 1.00 96.69 91 ALA A N 1
ATOM 631 C CA . ALA A 1 91 ? -0.138 -0.394 15.111 1.00 96.69 91 ALA A CA 1
ATOM 632 C C . ALA A 1 91 ? -1.153 -0.709 16.237 1.00 96.69 91 ALA A C 1
ATOM 634 O O . ALA A 1 91 ? -1.048 -0.147 17.324 1.00 96.69 91 ALA A O 1
ATOM 635 N N . VAL A 1 92 ? -2.158 -1.553 15.976 1.00 97.00 92 VAL A N 1
ATOM 636 C CA . VAL A 1 92 ? -3.190 -1.938 16.954 1.00 97.00 92 VAL A CA 1
ATOM 637 C C . VAL A 1 92 ? -2.913 -3.318 17.550 1.00 97.00 92 VAL A C 1
ATOM 639 O O . VAL A 1 92 ? -2.952 -3.462 18.767 1.00 97.00 92 VAL A O 1
ATOM 642 N N . CYS A 1 93 ? -2.656 -4.331 16.714 1.00 97.81 93 CYS A N 1
ATOM 643 C CA . CYS A 1 93 ? -2.418 -5.706 17.173 1.00 97.81 93 CYS A CA 1
ATOM 644 C C . CYS A 1 93 ? -0.946 -6.137 17.130 1.00 97.81 93 CYS A C 1
ATOM 646 O O . CYS A 1 93 ? -0.626 -7.187 17.670 1.00 97.81 93 CYS A O 1
ATOM 648 N N . PHE A 1 94 ? -0.068 -5.334 16.522 1.00 96.56 94 PHE A N 1
ATOM 649 C CA . PHE A 1 94 ? 1.364 -5.597 16.326 1.00 96.56 94 PHE A CA 1
ATOM 650 C C . PHE A 1 94 ? 1.702 -6.809 15.443 1.00 96.56 94 PHE A C 1
ATOM 652 O O . PHE A 1 94 ? 2.867 -7.172 15.326 1.00 96.56 94 PHE A O 1
ATOM 659 N N . ASP A 1 95 ? 0.717 -7.404 14.768 1.00 97.62 95 ASP A N 1
ATOM 660 C CA . ASP A 1 95 ? 0.969 -8.441 13.764 1.00 97.62 95 ASP A CA 1
ATOM 661 C C . ASP A 1 95 ? 1.434 -7.826 12.428 1.00 97.62 95 ASP A C 1
ATOM 663 O O . ASP A 1 95 ? 1.049 -6.691 12.111 1.00 97.62 95 ASP A O 1
ATOM 667 N N . PRO A 1 96 ? 2.189 -8.569 11.593 1.00 96.94 96 PRO A N 1
ATOM 668 C CA . PRO A 1 96 ? 2.583 -8.111 10.261 1.00 96.94 96 PRO A CA 1
ATOM 669 C C . PRO A 1 96 ? 1.366 -7.747 9.405 1.00 96.94 96 PRO A C 1
ATOM 671 O O . PRO A 1 96 ? 0.437 -8.544 9.296 1.00 96.94 96 PRO A O 1
ATOM 674 N N . LEU A 1 97 ? 1.385 -6.587 8.742 1.00 97.62 97 LEU A N 1
ATOM 675 C CA . LEU A 1 97 ? 0.242 -6.076 7.966 1.00 97.62 97 LEU A CA 1
ATOM 676 C C . LEU A 1 97 ? -0.224 -7.039 6.863 1.00 97.62 97 LEU A C 1
ATOM 678 O O . LEU A 1 97 ? -1.417 -7.192 6.619 1.00 97.62 97 LEU A O 1
ATOM 682 N N . HIS A 1 98 ? 0.707 -7.742 6.218 1.00 97.38 98 HIS A N 1
ATOM 683 C CA . HIS A 1 98 ? 0.385 -8.685 5.145 1.00 97.38 98 HIS A CA 1
ATOM 684 C C . HIS A 1 98 ? -0.280 -9.983 5.641 1.00 97.38 98 HIS A C 1
ATOM 686 O O . HIS A 1 98 ? -0.631 -10.837 4.824 1.00 97.38 98 HIS A O 1
ATOM 692 N N . ALA A 1 99 ? -0.417 -10.180 6.959 1.00 97.56 99 ALA A N 1
ATOM 693 C CA . ALA A 1 99 ? -1.014 -11.379 7.543 1.00 97.56 99 ALA A CA 1
ATOM 694 C C . ALA A 1 99 ? -2.553 -11.374 7.495 1.00 97.56 99 ALA A C 1
ATOM 696 O O . ALA A 1 99 ? -3.165 -12.440 7.584 1.00 97.56 99 ALA A O 1
ATOM 697 N N . ALA A 1 100 ? -3.188 -10.210 7.327 1.00 98.19 100 ALA A N 1
ATOM 698 C CA . ALA A 1 100 ? -4.637 -10.086 7.183 1.00 98.19 100 ALA A CA 1
ATOM 699 C C . ALA A 1 100 ? -5.021 -8.940 6.219 1.00 98.19 100 ALA A C 1
ATOM 701 O O . ALA A 1 100 ? -4.171 -8.136 5.835 1.00 98.19 100 ALA A O 1
ATOM 702 N N . PRO A 1 101 ? -6.294 -8.835 5.782 1.00 98.38 101 PRO A N 1
ATOM 703 C CA . PRO A 1 101 ? -6.730 -7.734 4.926 1.00 98.38 101 PRO A CA 1
ATOM 704 C C . PRO A 1 101 ? -6.446 -6.374 5.563 1.00 98.38 101 PRO A C 1
ATOM 706 O O . PRO A 1 101 ? -6.817 -6.128 6.711 1.00 98.38 101 PRO A O 1
ATOM 709 N N . CYS A 1 102 ? -5.800 -5.489 4.808 1.00 98.56 102 CYS A N 1
ATOM 710 C CA . CYS A 1 102 ? -5.505 -4.129 5.240 1.00 98.56 102 CYS A CA 1
ATOM 711 C C . CYS A 1 102 ? -6.596 -3.141 4.828 1.00 98.56 102 CYS A C 1
ATOM 713 O O . CYS A 1 102 ? -7.298 -3.328 3.835 1.00 98.56 102 CYS A O 1
ATOM 715 N N . ALA A 1 103 ? -6.683 -2.045 5.566 1.00 98.50 103 ALA A N 1
ATOM 716 C CA . ALA A 1 103 ? -7.512 -0.896 5.272 1.00 98.50 103 ALA A CA 1
ATOM 717 C C . ALA A 1 103 ? -6.708 0.403 5.385 1.00 98.50 103 ALA A C 1
ATOM 719 O O . ALA A 1 103 ? -5.622 0.460 5.969 1.00 98.50 103 ALA A O 1
ATOM 720 N N . LEU A 1 104 ? -7.287 1.452 4.818 1.00 97.69 104 LEU A N 1
ATOM 721 C CA . LEU A 1 104 ? -6.830 2.830 4.892 1.00 97.69 104 LEU A CA 1
ATOM 722 C C . LEU A 1 104 ? -7.970 3.734 5.363 1.00 97.69 104 LEU A C 1
ATOM 724 O O . LEU A 1 104 ? -9.142 3.349 5.365 1.00 97.69 104 LEU A O 1
ATOM 728 N N . PHE A 1 105 ? -7.617 4.958 5.732 1.00 97.69 105 PHE A N 1
ATOM 729 C CA . PHE A 1 105 ? -8.555 5.954 6.230 1.00 97.69 105 PHE A CA 1
ATOM 730 C C . PHE A 1 105 ? -8.894 6.996 5.164 1.00 97.69 105 PHE A C 1
ATOM 732 O O . PHE A 1 105 ? -7.999 7.483 4.466 1.00 97.69 105 PHE A O 1
ATOM 739 N N . ARG A 1 106 ? -10.180 7.351 5.052 1.00 96.31 106 ARG A N 1
ATOM 740 C CA . ARG A 1 106 ? -10.681 8.407 4.161 1.00 96.31 106 ARG A CA 1
ATOM 741 C C . ARG A 1 106 ? -11.510 9.448 4.903 1.00 96.31 106 ARG A C 1
ATOM 743 O O . ARG A 1 106 ? -12.067 9.170 5.959 1.00 96.31 106 ARG A O 1
ATOM 750 N N . CYS A 1 107 ? -11.562 10.639 4.323 1.00 94.38 107 CYS A N 1
ATOM 751 C CA . CYS A 1 107 ? -12.486 11.715 4.646 1.00 94.38 107 CYS A CA 1
ATOM 752 C C . CYS A 1 107 ? -13.123 12.153 3.323 1.00 94.38 107 CYS A C 1
ATOM 754 O O . CYS A 1 107 ? -12.437 12.673 2.435 1.00 94.38 107 CYS A O 1
ATOM 756 N N . GLY A 1 108 ? -14.404 11.840 3.143 1.00 91.69 108 GLY A N 1
ATOM 757 C CA . GLY A 1 108 ? -15.088 11.916 1.858 1.00 91.69 108 GLY A CA 1
ATOM 758 C C . GLY A 1 108 ? -14.389 11.064 0.794 1.00 91.69 108 GLY A C 1
ATOM 759 O O . GLY A 1 108 ? -14.187 9.861 0.959 1.00 91.69 108 GLY A O 1
ATOM 760 N N . SER A 1 109 ? -13.995 11.692 -0.314 1.00 87.94 109 SER A N 1
ATOM 761 C CA . SER A 1 109 ? -13.284 11.020 -1.404 1.00 87.94 109 SER A CA 1
ATOM 762 C C . SER A 1 109 ? -11.766 10.938 -1.204 1.00 87.94 109 SER A C 1
ATOM 764 O O . SER A 1 109 ? -11.079 10.336 -2.019 1.00 87.94 109 SER A O 1
ATOM 766 N N . PHE A 1 110 ? -11.188 11.476 -0.131 1.00 89.31 110 PHE A N 1
ATOM 767 C CA . PHE A 1 110 ? -9.725 11.580 -0.030 1.00 89.31 110 PHE A CA 1
ATOM 768 C C . PHE A 1 110 ? -9.160 10.695 1.057 1.00 89.31 110 PHE A C 1
ATOM 770 O O . PHE A 1 110 ? -9.735 10.571 2.134 1.00 89.31 110 PHE A O 1
ATOM 777 N N . ARG A 1 111 ? -8.008 10.089 0.779 1.00 93.56 111 ARG A N 1
ATOM 778 C CA . ARG A 1 111 ? -7.235 9.369 1.784 1.00 93.56 111 ARG A CA 1
ATOM 779 C C . ARG A 1 111 ? -6.591 10.374 2.741 1.00 93.56 111 ARG A C 1
ATOM 781 O O . ARG A 1 111 ? -5.962 11.330 2.303 1.00 93.56 111 ARG A O 1
ATOM 788 N N . THR A 1 112 ? -6.751 10.166 4.045 1.00 93.88 112 THR A N 1
ATOM 789 C CA . THR A 1 112 ? -6.384 11.176 5.058 1.00 93.88 112 THR A CA 1
ATOM 790 C C . THR A 1 112 ? -4.935 11.081 5.517 1.00 93.88 112 THR A C 1
ATOM 792 O O . THR A 1 112 ? -4.362 12.076 5.953 1.00 93.88 112 THR A O 1
ATOM 795 N N . CYS A 1 113 ? -4.325 9.897 5.429 1.00 95.38 113 CYS A N 1
ATOM 796 C CA . CYS A 1 113 ? -2.927 9.670 5.788 1.00 95.38 113 CYS A CA 1
ATOM 797 C C . CYS A 1 113 ? -2.342 8.445 5.073 1.00 95.38 113 CYS A C 1
ATOM 799 O O . CYS A 1 113 ? -3.079 7.636 4.510 1.00 95.38 113 CYS A O 1
ATOM 801 N N . ARG A 1 114 ? -1.017 8.274 5.163 1.00 95.06 114 ARG A N 1
ATOM 802 C CA . ARG A 1 114 ? -0.269 7.169 4.539 1.00 95.06 114 ARG A CA 1
ATOM 803 C C . ARG A 1 114 ? -0.329 5.827 5.283 1.00 95.06 114 ARG A C 1
ATOM 805 O O . ARG A 1 114 ? 0.080 4.812 4.731 1.00 95.06 114 ARG A O 1
ATOM 812 N N . HIS A 1 115 ? -0.854 5.803 6.504 1.00 96.81 115 HIS A N 1
ATOM 813 C CA . HIS A 1 115 ? -0.829 4.601 7.331 1.00 96.81 115 HIS A CA 1
ATOM 814 C C . HIS A 1 115 ? -1.824 3.541 6.854 1.00 96.81 115 HIS A C 1
ATOM 816 O O . HIS A 1 115 ? -2.904 3.857 6.340 1.00 96.81 115 HIS A O 1
ATOM 822 N N . PHE A 1 116 ? -1.451 2.286 7.084 1.00 98.12 116 PHE A N 1
ATOM 823 C CA . PHE A 1 116 ? -2.280 1.106 6.882 1.00 98.12 116 PHE A CA 1
ATOM 824 C C . PHE A 1 116 ? -2.462 0.392 8.220 1.00 98.12 116 PHE A C 1
ATOM 826 O O . PHE A 1 116 ? -1.572 0.404 9.067 1.00 98.12 116 PHE A O 1
ATOM 833 N N . LEU A 1 117 ? -3.617 -0.234 8.410 1.00 98.44 117 LEU A N 1
ATOM 834 C CA . LEU A 1 117 ? -3.894 -1.143 9.522 1.00 98.44 117 LEU A CA 1
ATOM 835 C C . LEU A 1 117 ? -4.625 -2.361 8.972 1.00 98.44 117 LEU A C 1
ATOM 837 O O . LEU A 1 117 ? -5.217 -2.285 7.897 1.00 98.44 117 LEU A O 1
ATOM 841 N N . HIS A 1 118 ? -4.685 -3.448 9.735 1.00 98.75 118 HIS A N 1
ATOM 842 C CA . HIS A 1 118 ? -5.665 -4.488 9.452 1.00 98.75 118 HIS A CA 1
ATOM 843 C C . HIS A 1 118 ? -7.083 -3.907 9.469 1.00 98.75 118 HIS A C 1
ATOM 845 O O . HIS A 1 118 ? -7.419 -3.088 10.326 1.00 98.75 118 HIS A O 1
ATOM 851 N N . GLU A 1 119 ? -7.928 -4.348 8.541 1.00 98.62 119 GLU A N 1
ATOM 852 C CA . GLU A 1 119 ? -9.292 -3.847 8.383 1.00 98.62 119 GLU A CA 1
ATOM 853 C C . GLU A 1 119 ? -10.100 -4.001 9.676 1.00 98.62 119 GLU A C 1
ATOM 855 O O . GLU A 1 119 ? -10.742 -3.049 10.122 1.00 98.62 119 GLU A O 1
ATOM 860 N N . ALA A 1 120 ? -10.020 -5.171 10.317 1.00 98.69 120 ALA A N 1
ATOM 861 C CA . ALA A 1 120 ? -10.694 -5.427 11.587 1.00 98.69 120 ALA A CA 1
ATOM 862 C C . ALA A 1 120 ? -10.232 -4.451 12.685 1.00 98.69 120 ALA A C 1
ATOM 864 O O . ALA A 1 120 ? -11.064 -3.869 13.379 1.00 98.69 120 ALA A O 1
ATOM 865 N N . CYS A 1 121 ? -8.921 -4.213 12.788 1.00 98.69 121 CYS A N 1
ATOM 866 C CA . CYS A 1 121 ? -8.334 -3.291 13.760 1.00 98.69 121 CYS A CA 1
ATOM 867 C C . CYS A 1 121 ? -8.716 -1.829 13.499 1.00 98.69 121 CYS A C 1
ATOM 869 O O . CYS A 1 121 ? -8.987 -1.084 14.437 1.00 98.69 121 CYS A O 1
ATOM 871 N N . ALA A 1 122 ? -8.753 -1.410 12.232 1.00 98.44 122 ALA A N 1
ATOM 872 C CA . ALA A 1 122 ? -9.165 -0.065 11.846 1.00 98.44 122 ALA A CA 1
ATOM 873 C C . ALA A 1 122 ? -10.637 0.199 12.199 1.00 98.44 122 ALA A C 1
ATOM 875 O O . ALA A 1 122 ? -10.972 1.272 12.695 1.00 98.44 122 ALA A O 1
ATOM 876 N N . ARG A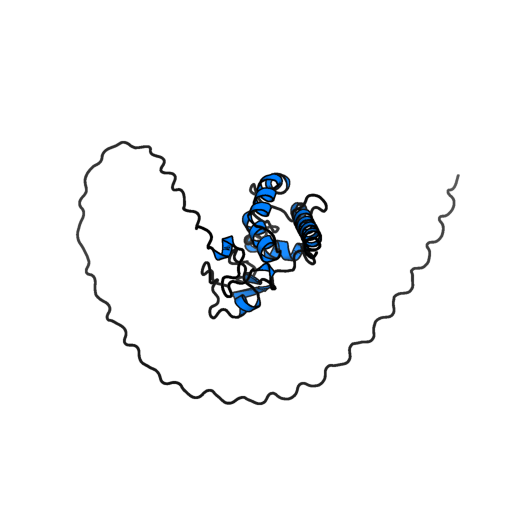 1 123 ? -11.514 -0.791 11.986 1.00 98.44 123 ARG A N 1
ATOM 877 C CA . ARG A 1 123 ? -12.943 -0.698 12.329 1.00 98.44 123 ARG A CA 1
ATOM 878 C C . ARG A 1 123 ? -13.206 -0.736 13.835 1.00 98.44 123 ARG A C 1
ATOM 880 O O . ARG A 1 123 ? -14.236 -0.231 14.266 1.00 98.44 123 ARG A O 1
ATOM 887 N N . SER A 1 124 ? -12.307 -1.321 14.628 1.00 98.25 124 SER A N 1
ATOM 888 C CA . SER A 1 124 ? -12.439 -1.388 16.088 1.00 98.25 124 SER A CA 1
ATOM 889 C C . SER A 1 124 ? -11.902 -0.156 16.821 1.00 98.25 124 SER A C 1
ATOM 891 O O . SER A 1 124 ? -11.871 -0.155 18.051 1.00 98.25 124 SER A O 1
ATOM 893 N N . LEU A 1 125 ? -11.426 0.869 16.105 1.00 98.19 125 LEU A N 1
ATOM 894 C CA . LEU A 1 125 ? -10.910 2.076 16.744 1.00 98.19 125 LEU A CA 1
ATOM 895 C C . LEU A 1 125 ? -12.033 2.814 17.496 1.00 98.19 125 LEU A C 1
ATOM 897 O O . LEU A 1 125 ? -13.110 3.023 16.938 1.00 98.19 125 LEU A O 1
ATOM 901 N N . PRO A 1 126 ? -11.794 3.249 18.747 1.00 97.69 126 PRO A N 1
ATOM 902 C CA . PRO A 1 126 ? -12.808 3.937 19.549 1.00 97.69 126 PRO A CA 1
ATOM 903 C C . PRO A 1 126 ? -13.067 5.379 19.091 1.00 97.69 126 PRO A C 1
ATOM 905 O O . PRO A 1 126 ? -14.070 5.974 19.479 1.00 97.69 126 PRO A O 1
ATOM 908 N N . PHE A 1 127 ? -12.165 5.942 18.283 1.00 97.12 127 PHE A N 1
ATOM 909 C CA . PHE A 1 127 ? -12.236 7.309 17.782 1.00 97.12 127 PHE A CA 1
ATOM 910 C C . PHE A 1 127 ? -11.956 7.335 16.274 1.00 97.12 127 PHE A C 1
ATOM 912 O O . PHE A 1 127 ? -11.153 6.528 15.795 1.00 97.12 127 PHE A O 1
ATOM 919 N N . PRO A 1 128 ? -12.566 8.272 15.528 1.00 97.44 128 PRO A N 1
ATOM 920 C CA . PRO A 1 128 ? -12.372 8.435 14.088 1.00 97.44 128 PRO A CA 1
ATOM 921 C C . PRO A 1 128 ? -11.048 9.155 13.752 1.00 97.44 128 PRO A C 1
ATOM 923 O O . PRO A 1 128 ? -11.016 10.089 12.955 1.00 97.44 128 PRO A O 1
ATOM 926 N N . GLU A 1 129 ? -9.945 8.753 14.389 1.00 98.31 129 GLU A N 1
ATOM 927 C CA . GLU A 1 129 ? -8.607 9.319 14.197 1.00 98.31 129 GLU A CA 1
ATOM 928 C C . GLU A 1 129 ? -7.572 8.210 13.992 1.00 98.31 129 GLU A C 1
ATOM 930 O O . GLU A 1 129 ? -7.588 7.179 14.669 1.00 98.31 129 GLU A O 1
ATOM 935 N N . CYS A 1 130 ? -6.640 8.412 13.059 1.00 97.81 13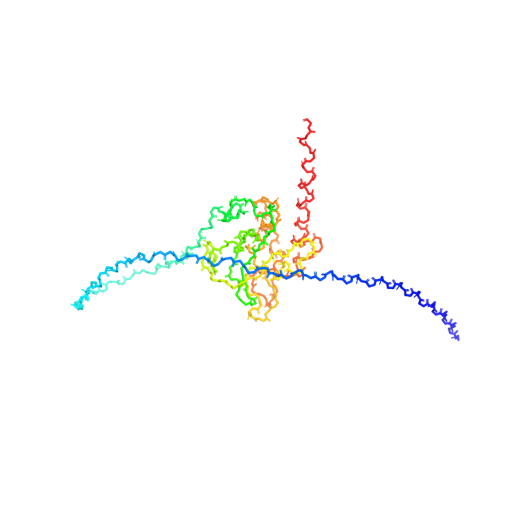0 CYS A N 1
ATOM 936 C CA . CYS A 1 130 ? -5.536 7.479 12.852 1.00 97.81 130 CYS A CA 1
ATOM 937 C C . CYS A 1 130 ? -4.674 7.382 14.131 1.00 97.81 130 CYS A C 1
ATOM 939 O O . CYS A 1 130 ? -4.195 8.413 14.603 1.00 97.81 130 CYS A O 1
ATOM 941 N N . PRO A 1 131 ? -4.376 6.186 14.670 1.00 96.62 131 PRO A N 1
ATOM 942 C CA . PRO A 1 131 ? -3.611 6.059 15.915 1.00 96.62 131 PRO A CA 1
ATOM 943 C C . PRO A 1 131 ? -2.145 6.511 15.792 1.00 96.62 131 PRO A C 1
ATOM 945 O O . PRO A 1 131 ? -1.512 6.794 16.806 1.00 96.62 131 PRO A O 1
ATOM 948 N N . LEU A 1 132 ? -1.610 6.597 14.567 1.00 95.50 132 LEU A N 1
ATOM 949 C CA . LEU A 1 132 ? -0.215 6.967 14.305 1.00 95.50 132 LEU A CA 1
ATOM 950 C C . LEU A 1 132 ? -0.029 8.483 14.147 1.00 95.50 132 LEU A C 1
ATOM 952 O O . LEU A 1 132 ? 0.829 9.067 14.801 1.00 95.50 132 LEU A O 1
ATOM 956 N N . CYS A 1 133 ? -0.859 9.145 13.333 1.00 95.62 133 CYS A N 1
ATOM 957 C CA . CYS A 1 133 ? -0.728 10.587 13.063 1.00 95.62 133 CYS A CA 1
ATOM 958 C C . CYS A 1 133 ? -1.909 11.451 13.504 1.00 95.62 133 CYS A C 1
ATOM 960 O O . CYS A 1 133 ? -1.865 12.663 13.310 1.00 95.62 133 CYS A O 1
ATOM 962 N N . ARG A 1 134 ? -2.962 10.854 14.074 1.00 96.88 134 ARG A N 1
ATOM 963 C CA . ARG A 1 134 ? -4.174 11.540 14.561 1.00 96.88 134 ARG A CA 1
ATOM 964 C C . ARG A 1 134 ? -4.951 12.313 13.494 1.00 96.88 134 ARG A C 1
ATOM 966 O O . ARG A 1 134 ? -5.782 13.154 13.816 1.00 96.88 134 ARG A O 1
ATOM 973 N N . CYS A 1 135 ? -4.712 12.030 12.213 1.00 96.00 135 CYS A N 1
ATOM 974 C CA . CYS A 1 135 ? -5.565 12.546 11.148 1.00 96.00 135 CYS A CA 1
ATOM 975 C C . CYS A 1 135 ? -6.979 11.986 11.328 1.00 96.00 135 CYS A C 1
ATOM 977 O O . CYS A 1 135 ? -7.149 10.766 11.411 1.00 96.00 135 CYS A O 1
ATOM 979 N N . ALA A 1 136 ? -7.968 12.875 11.370 1.00 97.12 136 ALA A N 1
ATOM 980 C CA . ALA A 1 136 ? -9.371 12.496 11.406 1.00 97.12 136 ALA A CA 1
ATOM 981 C C . ALA A 1 136 ? -9.780 11.780 10.109 1.00 97.12 136 ALA A C 1
ATOM 983 O O . ALA A 1 136 ? -9.237 12.057 9.035 1.00 97.12 136 ALA A O 1
ATOM 984 N N . PHE A 1 137 ? -10.742 10.869 10.206 1.00 97.50 137 PHE A N 1
ATOM 985 C CA . PHE A 1 137 ? -11.319 10.142 9.079 1.00 97.50 137 PHE A CA 1
ATOM 986 C C . PHE A 1 137 ? -12.813 9.900 9.302 1.00 97.50 137 PHE A C 1
ATOM 988 O O . PHE A 1 137 ? -13.261 9.817 10.435 1.00 97.50 137 PHE A O 1
ATOM 995 N N . ASP A 1 138 ? -13.598 9.769 8.238 1.00 97.56 138 ASP A N 1
ATOM 996 C CA . ASP A 1 138 ? -15.018 9.392 8.322 1.00 97.56 138 ASP A CA 1
ATOM 997 C C . ASP A 1 138 ? -15.272 7.952 7.858 1.00 97.56 138 ASP A C 1
ATOM 999 O O . ASP A 1 138 ? -16.291 7.354 8.201 1.00 97.56 138 ASP A O 1
ATOM 1003 N N . THR A 1 139 ? -14.324 7.376 7.116 1.00 97.69 139 THR A N 1
ATOM 1004 C CA . THR A 1 139 ? -14.499 6.095 6.442 1.00 97.69 139 THR A CA 1
ATOM 1005 C C . THR A 1 139 ? -13.250 5.234 6.584 1.00 97.69 139 THR A C 1
ATOM 1007 O O . THR A 1 139 ? -12.127 5.673 6.329 1.00 97.69 139 THR A O 1
ATOM 1010 N N . VAL A 1 140 ? -13.459 3.963 6.933 1.00 98.44 140 VAL A N 1
ATOM 1011 C CA . VAL A 1 140 ? -12.450 2.903 6.822 1.00 98.44 140 VAL A CA 1
ATOM 1012 C C . VAL A 1 140 ? -12.679 2.179 5.501 1.00 98.44 140 VAL A C 1
ATOM 1014 O O . VAL A 1 140 ? -13.700 1.510 5.326 1.00 98.44 140 VAL A O 1
ATOM 1017 N N . GLN A 1 141 ? -11.741 2.317 4.567 1.00 97.88 141 GLN A N 1
ATOM 1018 C CA . GLN A 1 141 ? -11.814 1.671 3.262 1.00 97.88 141 GLN A CA 1
ATOM 1019 C C . GLN A 1 141 ? -10.877 0.456 3.215 1.00 97.88 141 GLN A C 1
ATOM 1021 O O . GLN A 1 141 ? -9.676 0.626 3.436 1.00 97.88 141 GLN A O 1
ATOM 1026 N N . PRO A 1 142 ? -11.373 -0.745 2.864 1.00 98.38 142 PRO A N 1
ATOM 1027 C CA . PRO A 1 142 ? -10.513 -1.888 2.567 1.00 98.38 142 PRO A CA 1
ATOM 1028 C C . PRO A 1 142 ? -9.545 -1.557 1.427 1.00 98.38 142 PRO A C 1
ATOM 1030 O O . PRO A 1 142 ? -9.948 -1.002 0.402 1.00 98.38 142 PRO A O 1
ATOM 1033 N N . LEU A 1 143 ? -8.269 -1.895 1.587 1.00 98.12 143 LEU A N 1
ATOM 1034 C CA . LEU A 1 143 ? -7.281 -1.735 0.527 1.00 98.12 143 LEU A CA 1
ATOM 1035 C C . LEU A 1 143 ? -7.510 -2.841 -0.521 1.00 98.12 143 LEU A C 1
ATOM 1037 O O . LEU A 1 143 ? -7.375 -4.019 -0.175 1.00 98.12 143 LEU A O 1
ATOM 1041 N N . PRO A 1 144 ? -7.841 -2.509 -1.787 1.00 98.31 144 PRO A N 1
ATOM 1042 C CA . PRO A 1 144 ? -8.112 -3.518 -2.812 1.00 98.31 144 PRO A CA 1
ATOM 1043 C C . PRO A 1 144 ? -6.922 -4.470 -2.991 1.00 98.31 144 PRO A C 1
ATOM 1045 O O . PRO A 1 144 ? -5.789 -4.025 -2.837 1.00 98.31 144 PRO A O 1
ATOM 1048 N N . PRO A 1 145 ? -7.101 -5.763 -3.303 1.00 97.88 145 PRO A N 1
ATOM 1049 C CA . PRO A 1 145 ? -5.962 -6.670 -3.425 1.00 97.88 145 PRO A CA 1
ATOM 1050 C C . PRO A 1 145 ? -5.136 -6.368 -4.685 1.00 97.88 145 PRO A C 1
ATOM 1052 O O . PRO A 1 145 ? -5.649 -6.451 -5.802 1.00 97.88 145 PRO A O 1
ATOM 1055 N N . LEU A 1 146 ? -3.837 -6.095 -4.515 1.00 97.69 146 LEU A N 1
ATOM 1056 C CA . LEU A 1 146 ? -2.914 -5.683 -5.584 1.00 97.69 146 LEU A CA 1
ATOM 1057 C C . LEU A 1 146 ? -2.952 -6.577 -6.834 1.00 97.69 146 LEU A C 1
ATOM 1059 O O . LEU A 1 146 ? -2.874 -6.090 -7.959 1.00 97.69 146 LEU A O 1
ATOM 1063 N N . LEU A 1 147 ? -3.017 -7.899 -6.650 1.00 96.56 147 LEU A N 1
ATOM 1064 C CA . LEU A 1 147 ? -2.875 -8.848 -7.757 1.00 96.56 147 LEU A CA 1
ATOM 1065 C C . LEU A 1 147 ? -4.152 -9.018 -8.585 1.00 96.56 147 LEU A C 1
ATOM 1067 O O . LEU A 1 147 ? -4.046 -9.302 -9.778 1.00 96.56 147 LEU A O 1
ATOM 1071 N N . SER A 1 148 ? -5.326 -8.870 -7.964 1.00 97.69 148 SER A N 1
ATOM 1072 C CA . SER A 1 148 ? -6.628 -9.055 -8.618 1.00 97.69 148 SER A CA 1
ATOM 1073 C C . SER A 1 148 ? -7.269 -7.742 -9.062 1.00 97.69 148 SER A C 1
ATOM 1075 O O . SER A 1 148 ? -8.005 -7.742 -10.040 1.00 97.69 148 SER A O 1
ATOM 1077 N N . ASP A 1 149 ? -6.986 -6.635 -8.373 1.00 98.19 149 ASP A N 1
ATOM 1078 C CA . ASP A 1 149 ? -7.458 -5.294 -8.728 1.00 98.19 149 ASP A CA 1
ATOM 1079 C C . ASP A 1 149 ? -6.321 -4.258 -8.610 1.00 98.19 149 ASP A C 1
ATOM 1081 O O . ASP A 1 149 ? -6.316 -3.408 -7.713 1.00 98.19 149 ASP A O 1
ATOM 1085 N N . PRO A 1 150 ? -5.321 -4.304 -9.514 1.00 97.81 150 PRO A N 1
ATOM 1086 C CA . PRO A 1 150 ? -4.195 -3.374 -9.478 1.00 97.81 150 PRO A CA 1
ATOM 1087 C C . PRO A 1 150 ? -4.625 -1.920 -9.707 1.00 97.81 150 PRO A C 1
ATOM 1089 O O . PRO A 1 150 ? -3.991 -1.006 -9.187 1.00 97.81 150 PRO A O 1
ATOM 1092 N N . ALA A 1 151 ? -5.689 -1.684 -10.484 1.00 96.81 151 ALA A N 1
ATOM 1093 C CA . ALA A 1 151 ? -6.196 -0.340 -10.760 1.00 96.81 151 ALA A CA 1
ATOM 1094 C C . ALA A 1 151 ? -6.870 0.278 -9.528 1.00 96.81 151 ALA A C 1
ATOM 1096 O O . ALA A 1 151 ? -6.609 1.436 -9.199 1.00 96.81 151 ALA A O 1
ATOM 1097 N N . GLY A 1 152 ? -7.723 -0.485 -8.840 1.00 96.38 152 GLY A N 1
ATOM 1098 C CA . GLY A 1 152 ? -8.327 -0.068 -7.580 1.00 96.38 152 GLY A CA 1
ATOM 1099 C C . GLY A 1 152 ? -7.288 0.117 -6.483 1.00 96.38 152 GLY A C 1
ATOM 1100 O O . GLY A 1 152 ? -7.333 1.132 -5.792 1.00 96.38 152 GLY A O 1
ATOM 1101 N N . TRP A 1 153 ? -6.312 -0.794 -6.374 1.00 97.75 153 TRP A N 1
ATOM 1102 C CA . TRP A 1 153 ? -5.192 -0.656 -5.438 1.00 97.75 153 TRP A CA 1
ATOM 1103 C C . TRP A 1 153 ? -4.442 0.659 -5.669 1.00 97.75 153 TRP A C 1
ATOM 1105 O O . TRP A 1 153 ? -4.267 1.440 -4.741 1.00 97.75 153 TRP A O 1
ATOM 1115 N N . PHE A 1 154 ? -4.082 0.954 -6.920 1.00 96.50 154 PHE A N 1
ATOM 1116 C CA . PHE A 1 154 ? -3.313 2.148 -7.260 1.00 96.50 154 PHE A CA 1
ATOM 1117 C C . PHE A 1 154 ? -4.050 3.443 -6.895 1.00 96.50 154 PHE A C 1
ATOM 1119 O O . PHE A 1 154 ? -3.471 4.320 -6.259 1.00 96.50 154 PHE A O 1
ATOM 1126 N N . ARG A 1 155 ? -5.347 3.540 -7.225 1.00 95.06 155 ARG A N 1
ATOM 1127 C CA . ARG A 1 155 ? -6.185 4.688 -6.831 1.00 95.06 155 ARG A CA 1
ATOM 1128 C C . ARG A 1 155 ? -6.349 4.802 -5.317 1.00 95.06 155 ARG A C 1
ATOM 1130 O O . ARG A 1 155 ? -6.384 5.905 -4.793 1.00 95.06 155 ARG A O 1
ATOM 1137 N N . ALA A 1 156 ? -6.471 3.675 -4.619 1.00 95.56 156 ALA A N 1
ATOM 1138 C CA . ALA A 1 156 ? -6.673 3.653 -3.176 1.00 95.56 156 ALA A CA 1
ATOM 1139 C C . ALA A 1 156 ? -5.428 4.117 -2.399 1.00 95.56 156 ALA A C 1
ATOM 1141 O O . ALA A 1 156 ? -5.566 4.745 -1.353 1.00 95.56 156 ALA A O 1
ATOM 1142 N N . VAL A 1 157 ? -4.223 3.813 -2.890 1.00 96.38 157 VAL A N 1
ATOM 1143 C CA . VAL A 1 157 ? -2.958 4.180 -2.229 1.00 96.38 157 VAL A CA 1
ATOM 1144 C C . VAL A 1 157 ? -2.652 5.676 -2.354 1.00 96.38 157 VAL A C 1
ATOM 1146 O O . VAL A 1 157 ? -2.044 6.249 -1.443 1.00 96.38 157 VAL A O 1
ATOM 1149 N N . ASP A 1 158 ? -3.097 6.314 -3.434 1.00 94.12 158 ASP A N 1
ATOM 1150 C CA . ASP A 1 158 ? -2.852 7.728 -3.701 1.00 94.12 158 ASP A CA 1
ATOM 1151 C C . ASP A 1 158 ? -3.491 8.629 -2.626 1.00 94.12 158 ASP A C 1
ATOM 1153 O O . ASP A 1 158 ? -4.700 8.618 -2.392 1.00 94.12 158 ASP A O 1
ATOM 1157 N N . THR A 1 159 ? -2.655 9.418 -1.945 1.00 87.19 159 THR A N 1
ATOM 1158 C CA . THR A 1 159 ? -3.082 10.376 -0.914 1.00 87.19 159 THR A CA 1
ATOM 1159 C C . THR A 1 159 ? -3.382 11.779 -1.456 1.00 87.19 159 THR A C 1
ATOM 1161 O O . THR A 1 159 ? -3.801 12.622 -0.671 1.00 87.19 159 THR A O 1
ATOM 1164 N N . GLY A 1 160 ? -3.156 12.063 -2.746 1.00 76.31 160 GLY A N 1
ATOM 1165 C CA . GLY A 1 160 ? -3.248 13.413 -3.325 1.00 76.31 160 GLY A CA 1
ATOM 1166 C C . GLY A 1 160 ? -4.163 13.578 -4.549 1.00 76.31 160 GLY A C 1
ATOM 1167 O O . GLY A 1 160 ? -4.637 14.689 -4.789 1.00 76.31 160 GLY A O 1
ATOM 1168 N N . GLY A 1 161 ? -4.442 12.517 -5.315 1.00 64.06 161 GLY A N 1
ATOM 1169 C CA . GLY A 1 161 ? -5.005 12.640 -6.670 1.00 64.06 161 GLY A CA 1
ATOM 1170 C C . GLY A 1 161 ? -6.468 13.076 -6.792 1.00 64.06 161 GLY A C 1
ATOM 1171 O O . GLY A 1 161 ? -6.762 14.007 -7.545 1.00 64.06 161 GLY A O 1
ATOM 1172 N N . GLU A 1 162 ? -7.409 12.453 -6.066 1.00 63.09 162 GLU A N 1
ATOM 1173 C CA . GLU A 1 162 ? -8.842 12.709 -6.325 1.00 63.09 162 GLU A CA 1
ATOM 1174 C C . GLU A 1 162 ? -9.260 14.150 -5.979 1.00 63.09 162 GLU A C 1
ATOM 1176 O O . GLU A 1 162 ? -10.139 14.702 -6.639 1.00 63.09 162 GLU A O 1
ATOM 1181 N N . ALA A 1 163 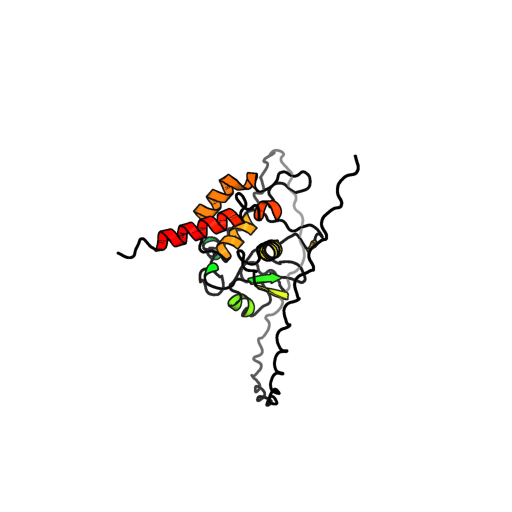? -8.632 14.794 -4.983 1.00 61.22 163 ALA A N 1
ATOM 1182 C CA . ALA A 1 163 ? -9.028 16.145 -4.542 1.00 61.22 163 ALA A CA 1
ATOM 1183 C C . ALA A 1 163 ? -8.671 17.212 -5.555 1.00 61.22 163 ALA A C 1
ATOM 1185 O O . ALA A 1 163 ? -9.346 18.233 -5.669 1.00 61.22 163 ALA A O 1
ATOM 1186 N N . ALA A 1 164 ? -7.596 16.960 -6.288 1.00 64.62 164 ALA A N 1
ATOM 1187 C CA . ALA A 1 164 ? -7.053 17.905 -7.228 1.00 64.62 164 ALA A CA 1
ATOM 1188 C C . ALA A 1 164 ? -7.680 17.753 -8.625 1.00 64.62 164 ALA A C 1
ATOM 1190 O O . ALA A 1 164 ? -7.333 18.528 -9.508 1.00 64.62 164 ALA A O 1
ATOM 1191 N N . GLY A 1 165 ? -8.566 16.771 -8.852 1.00 73.94 165 GLY A N 1
ATOM 1192 C CA . GLY A 1 165 ? -9.115 16.480 -10.183 1.00 73.94 165 GLY A CA 1
ATOM 1193 C C . GLY A 1 165 ? -8.072 15.946 -11.172 1.00 73.94 165 GLY A C 1
ATOM 1194 O O . GLY A 1 165 ? -8.293 15.988 -12.381 1.00 73.94 165 GLY A O 1
ATOM 1195 N N . HIS A 1 166 ? -6.932 15.461 -10.671 1.00 76.81 166 HIS A N 1
ATOM 1196 C CA . HIS A 1 166 ? -5.857 14.910 -11.488 1.00 76.81 166 HIS A CA 1
ATOM 1197 C C . HIS A 1 166 ? -5.925 13.379 -11.493 1.00 76.81 166 HIS A C 1
ATOM 1199 O O . HIS A 1 166 ? -6.480 12.752 -10.590 1.00 76.81 166 HIS A O 1
ATOM 1205 N N . ALA A 1 167 ? -5.348 12.765 -12.527 1.00 85.69 167 ALA A N 1
ATOM 1206 C CA . ALA A 1 167 ? -5.147 11.321 -12.550 1.00 85.69 167 ALA A CA 1
ATOM 1207 C C . ALA A 1 167 ? -4.298 10.883 -11.346 1.00 85.69 167 ALA A C 1
ATOM 1209 O O . ALA A 1 167 ? -3.384 11.609 -10.955 1.00 85.69 167 ALA A O 1
ATOM 1210 N N . ALA A 1 168 ? -4.593 9.702 -10.795 1.00 89.00 168 ALA A N 1
ATOM 1211 C CA . ALA A 1 168 ? -3.890 9.187 -9.627 1.00 89.00 168 ALA A CA 1
ATOM 1212 C C . ALA A 1 168 ? -2.384 9.037 -9.890 1.00 89.00 168 ALA A C 1
ATOM 1214 O O . ALA A 1 168 ? -1.979 8.611 -10.980 1.00 89.00 168 ALA A O 1
ATOM 1215 N N . ARG A 1 169 ? -1.559 9.369 -8.894 1.00 91.56 169 ARG A N 1
ATOM 1216 C CA . ARG A 1 169 ? -0.091 9.296 -8.967 1.00 91.56 169 ARG A CA 1
ATOM 1217 C C . ARG A 1 169 ? 0.482 8.845 -7.634 1.00 91.56 169 ARG A C 1
ATOM 1219 O O . ARG A 1 169 ? -0.038 9.204 -6.585 1.00 91.56 169 ARG A O 1
ATOM 1226 N N . LEU A 1 170 ? 1.552 8.053 -7.675 1.00 93.88 170 LEU A N 1
ATOM 1227 C CA . LEU A 1 170 ? 2.177 7.516 -6.468 1.00 93.88 170 LEU A CA 1
ATOM 1228 C C . LEU A 1 170 ? 3.642 7.934 -6.360 1.00 93.88 170 LEU A C 1
ATOM 1230 O O . LEU A 1 170 ? 4.455 7.662 -7.236 1.00 93.88 170 LEU A O 1
ATOM 1234 N N . SER A 1 171 ? 3.998 8.537 -5.240 1.00 93.31 171 SER A N 1
ATOM 1235 C CA . SER A 1 171 ? 5.381 8.724 -4.810 1.00 93.31 171 SER A CA 1
ATOM 1236 C C . SER A 1 171 ? 6.016 7.397 -4.377 1.00 93.31 171 SER A C 1
ATOM 1238 O O . SER A 1 171 ? 5.328 6.451 -3.979 1.00 93.31 171 SER A O 1
ATOM 1240 N N . ARG A 1 172 ? 7.353 7.336 -4.390 1.00 95.00 172 ARG A N 1
ATOM 1241 C CA . ARG A 1 172 ? 8.123 6.155 -3.961 1.00 95.00 172 ARG A CA 1
ATOM 1242 C C . ARG A 1 172 ? 7.705 5.627 -2.579 1.00 95.00 172 ARG A C 1
ATOM 1244 O O . ARG A 1 172 ? 7.420 4.431 -2.497 1.00 95.00 172 ARG A O 1
ATOM 1251 N N . PRO A 1 173 ? 7.602 6.458 -1.519 1.00 94.12 173 PRO A N 1
ATOM 1252 C CA . PRO A 1 173 ? 7.211 5.975 -0.194 1.00 94.12 173 PRO A CA 1
ATOM 1253 C C . PRO A 1 173 ? 5.818 5.342 -0.176 1.00 94.12 173 PRO A C 1
ATOM 1255 O O . PRO A 1 173 ? 5.650 4.267 0.388 1.00 94.12 173 PRO A O 1
ATOM 1258 N N . GLN A 1 174 ? 4.838 5.946 -0.862 1.00 95.12 174 GLN A N 1
ATOM 1259 C CA . GLN A 1 174 ? 3.473 5.412 -0.911 1.00 95.12 174 GLN A CA 1
ATOM 1260 C C . GLN A 1 174 ? 3.434 4.001 -1.504 1.00 95.12 174 GLN A C 1
ATOM 1262 O O . GLN A 1 174 ? 2.722 3.138 -0.994 1.00 95.12 174 GLN A O 1
ATOM 1267 N N . VAL A 1 175 ? 4.198 3.759 -2.573 1.00 96.69 175 VAL A N 1
ATOM 1268 C CA . VAL A 1 175 ? 4.258 2.439 -3.209 1.00 96.69 175 VAL A CA 1
ATOM 1269 C C . VAL A 1 175 ? 4.926 1.422 -2.286 1.00 96.69 175 VAL A C 1
ATOM 1271 O O . VAL A 1 175 ? 4.378 0.340 -2.092 1.00 96.69 175 VAL A O 1
ATOM 1274 N N . VAL A 1 176 ? 6.085 1.757 -1.709 1.00 96.38 176 VAL A N 1
ATOM 1275 C CA . VAL A 1 176 ? 6.840 0.846 -0.831 1.00 96.38 176 VAL A CA 1
ATOM 1276 C C . VAL A 1 176 ? 6.011 0.456 0.394 1.00 96.38 176 VAL A C 1
ATOM 1278 O O . VAL A 1 176 ? 5.829 -0.734 0.647 1.00 96.38 176 VAL A O 1
ATOM 1281 N N . GLU A 1 177 ? 5.442 1.435 1.100 1.00 96.25 177 GLU A N 1
ATOM 1282 C CA . GLU A 1 177 ? 4.609 1.205 2.288 1.00 96.25 177 GLU A CA 1
ATOM 1283 C C . GLU A 1 177 ? 3.393 0.323 1.957 1.00 96.25 177 GLU A C 1
ATOM 1285 O O . GLU A 1 177 ? 3.100 -0.640 2.666 1.00 96.25 177 GLU A O 1
ATOM 1290 N N . ALA A 1 178 ? 2.709 0.592 0.840 1.00 97.44 178 ALA A N 1
ATOM 1291 C CA . ALA A 1 178 ? 1.535 -0.177 0.436 1.00 97.44 178 ALA A CA 1
ATOM 1292 C C . ALA A 1 178 ? 1.871 -1.608 -0.023 1.00 97.44 178 ALA A C 1
ATOM 1294 O O . ALA A 1 178 ? 1.075 -2.529 0.185 1.00 97.44 178 ALA A O 1
ATOM 1295 N N . LEU A 1 179 ? 3.037 -1.816 -0.647 1.00 97.69 179 LEU A N 1
ATOM 1296 C CA . LEU A 1 179 ? 3.518 -3.149 -1.014 1.00 97.69 179 LEU A CA 1
ATOM 1297 C C . LEU A 1 179 ? 3.852 -3.975 0.229 1.00 97.69 179 LEU A C 1
ATOM 1299 O O . LEU A 1 179 ? 3.423 -5.124 0.314 1.00 97.69 179 LEU A O 1
ATOM 1303 N N . LEU A 1 180 ? 4.569 -3.393 1.195 1.00 96.88 180 LEU A N 1
ATOM 1304 C CA . LEU A 1 180 ? 4.896 -4.054 2.462 1.00 96.88 180 LEU A CA 1
ATOM 1305 C C . LEU A 1 180 ? 3.640 -4.360 3.291 1.00 96.88 180 LEU A C 1
ATOM 1307 O O . LEU A 1 180 ? 3.586 -5.385 3.969 1.00 96.88 180 LEU A O 1
ATOM 1311 N N . ALA A 1 181 ? 2.606 -3.520 3.185 1.00 97.69 181 ALA A N 1
ATOM 1312 C CA . ALA A 1 181 ? 1.331 -3.747 3.855 1.00 97.69 181 ALA A CA 1
ATOM 1313 C C . ALA A 1 181 ? 0.567 -4.972 3.324 1.00 97.69 181 ALA A C 1
ATOM 1315 O O . ALA A 1 181 ? -0.113 -5.638 4.093 1.00 97.69 181 ALA A O 1
ATOM 1316 N N . GLN A 1 182 ? 0.640 -5.289 2.026 1.00 97.56 182 GLN A N 1
ATOM 1317 C CA . GLN A 1 182 ? -0.111 -6.420 1.455 1.00 97.56 182 GLN A CA 1
ATOM 1318 C C . GLN A 1 182 ? 0.713 -7.678 1.212 1.00 97.56 182 GLN A C 1
ATOM 1320 O O . GLN A 1 182 ? 0.142 -8.762 1.085 1.00 97.56 182 GLN A O 1
ATOM 1325 N N . LEU A 1 183 ? 2.032 -7.553 1.083 1.00 96.69 183 LEU A N 1
ATOM 1326 C CA . LEU A 1 183 ? 2.886 -8.644 0.644 1.00 96.69 183 LEU A CA 1
ATOM 1327 C C . LEU A 1 183 ? 3.971 -8.949 1.685 1.00 96.69 183 LEU A C 1
ATOM 1329 O O . LEU A 1 183 ? 4.558 -8.027 2.246 1.00 96.69 183 LEU A O 1
ATOM 1333 N N . PRO A 1 184 ? 4.315 -10.234 1.892 1.00 9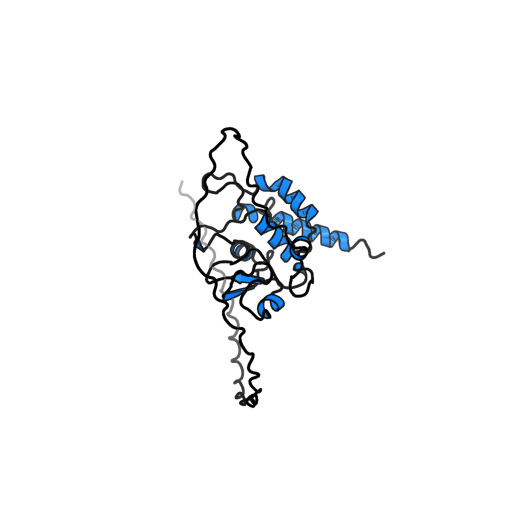5.06 184 PRO A N 1
ATOM 1334 C CA . PRO A 1 184 ? 5.414 -10.638 2.762 1.00 95.06 184 PRO A CA 1
ATOM 1335 C C . PRO A 1 184 ? 6.758 -10.352 2.079 1.00 95.06 184 PRO A C 1
ATOM 1337 O O . PRO A 1 184 ? 7.438 -11.283 1.641 1.00 95.06 184 PRO A O 1
ATOM 1340 N N . LEU A 1 185 ? 7.124 -9.080 1.923 1.00 93.25 185 LEU A N 1
ATOM 1341 C CA . LEU A 1 185 ? 8.382 -8.619 1.328 1.00 93.25 185 LEU A CA 1
ATOM 1342 C C . LEU A 1 185 ? 9.363 -8.179 2.422 1.00 93.25 185 LEU A C 1
ATOM 1344 O O . LEU A 1 185 ? 8.966 -7.853 3.532 1.00 93.25 185 LEU A O 1
ATOM 1348 N N . GLU A 1 186 ? 10.661 -8.214 2.119 1.00 91.31 186 GLU A N 1
ATOM 1349 C CA . GLU A 1 186 ? 11.700 -7.714 3.026 1.00 91.31 186 GLU A CA 1
ATOM 1350 C C . GLU A 1 186 ? 12.023 -6.278 2.624 1.00 91.31 186 GLU A C 1
ATOM 1352 O O . GLU A 1 186 ? 12.322 -6.017 1.455 1.00 91.31 186 GLU A O 1
ATOM 1357 N N . GLN A 1 187 ? 11.897 -5.355 3.578 1.00 93.00 187 GLN A N 1
ATOM 1358 C CA . GLN A 1 187 ? 11.911 -3.922 3.304 1.00 93.00 187 GLN A CA 1
ATOM 1359 C C . GLN A 1 187 ? 13.211 -3.458 2.651 1.00 93.00 187 GLN A C 1
ATOM 1361 O O . GLN A 1 187 ? 13.149 -2.756 1.646 1.00 93.00 187 GLN A O 1
ATOM 1366 N N . ARG A 1 188 ? 14.381 -3.881 3.150 1.00 91.94 188 ARG A N 1
ATOM 1367 C CA . ARG A 1 188 ? 15.663 -3.386 2.622 1.00 91.94 188 ARG A CA 1
ATOM 1368 C C . ARG A 1 188 ? 15.888 -3.827 1.182 1.00 91.94 188 ARG A C 1
ATOM 1370 O O . ARG A 1 188 ? 16.319 -3.028 0.356 1.00 91.94 188 ARG A O 1
ATOM 1377 N N . SER A 1 189 ? 15.573 -5.080 0.860 1.00 92.25 189 SER A N 1
ATOM 1378 C CA . SER A 1 189 ? 15.650 -5.596 -0.510 1.00 92.25 189 SER A CA 1
ATOM 1379 C C . SER A 1 189 ? 14.692 -4.854 -1.437 1.00 92.25 189 SER A C 1
ATOM 1381 O O . SER A 1 189 ? 15.070 -4.520 -2.558 1.00 92.25 189 SER A O 1
ATOM 1383 N N . LEU A 1 190 ? 13.469 -4.570 -0.975 1.00 94.25 190 LEU A N 1
ATOM 1384 C CA . LEU A 1 190 ? 12.486 -3.826 -1.758 1.00 94.25 190 LEU A CA 1
ATOM 1385 C C . LEU A 1 190 ? 12.952 -2.388 -2.019 1.00 94.25 190 LEU A C 1
ATOM 1387 O O . LEU A 1 190 ? 12.939 -1.944 -3.163 1.00 94.25 190 LEU A O 1
ATOM 1391 N N . GLU A 1 191 ? 13.410 -1.678 -0.989 1.00 94.31 191 GLU A N 1
ATOM 1392 C CA . GLU A 1 191 ? 13.935 -0.314 -1.115 1.00 94.31 191 GLU A CA 1
ATOM 1393 C C . GLU A 1 191 ? 15.138 -0.254 -2.062 1.00 94.31 191 GLU A C 1
ATOM 1395 O O . GLU A 1 191 ? 15.177 0.613 -2.933 1.00 94.31 191 GLU A O 1
ATOM 1400 N N . ALA A 1 192 ? 16.061 -1.217 -1.973 1.00 94.56 192 ALA A N 1
ATOM 1401 C CA . ALA A 1 192 ? 17.208 -1.304 -2.873 1.00 94.56 192 ALA A CA 1
ATOM 1402 C C . ALA A 1 192 ? 16.805 -1.564 -4.338 1.00 94.56 192 ALA A C 1
ATOM 1404 O O . ALA A 1 192 ? 17.433 -1.036 -5.257 1.00 94.56 192 ALA A O 1
ATOM 1405 N N . GLU A 1 193 ? 15.764 -2.367 -4.594 1.00 95.38 193 GLU A N 1
ATOM 1406 C CA . GLU A 1 193 ? 15.210 -2.517 -5.949 1.00 95.38 193 GLU A CA 1
ATOM 1407 C C . GLU A 1 193 ? 14.585 -1.213 -6.448 1.00 95.38 193 GLU A C 1
ATOM 1409 O O . GLU A 1 193 ? 14.786 -0.848 -7.608 1.00 95.38 193 GLU A O 1
ATOM 1414 N N . PHE A 1 194 ? 13.860 -0.502 -5.581 1.00 95.06 194 PHE A N 1
ATOM 1415 C CA . PHE A 1 194 ? 13.276 0.790 -5.923 1.00 95.06 194 PHE A CA 1
ATOM 1416 C C . PHE A 1 194 ? 14.364 1.821 -6.222 1.00 95.06 194 PHE A C 1
ATOM 1418 O O . PHE A 1 194 ? 14.281 2.465 -7.256 1.00 95.06 194 PHE A O 1
ATOM 1425 N N . ASP A 1 195 ? 15.425 1.926 -5.425 1.00 94.12 195 ASP A N 1
ATOM 1426 C CA . ASP A 1 195 ? 16.529 2.866 -5.690 1.00 94.12 195 ASP A CA 1
ATOM 1427 C C . ASP A 1 195 ? 17.183 2.650 -7.055 1.00 94.12 195 ASP A C 1
ATOM 1429 O O . ASP A 1 195 ? 17.581 3.603 -7.717 1.00 94.12 195 ASP A O 1
ATOM 1433 N N . ARG A 1 196 ? 17.267 1.398 -7.516 1.00 95.44 196 ARG A N 1
ATOM 1434 C CA . ARG A 1 196 ? 17.861 1.087 -8.823 1.00 95.44 196 ARG A CA 1
ATOM 1435 C C . ARG A 1 196 ? 16.936 1.339 -10.006 1.00 95.44 196 ARG A C 1
ATOM 1437 O O . ARG A 1 196 ? 17.431 1.522 -11.114 1.00 95.44 196 ARG A O 1
ATOM 1444 N N . ARG A 1 197 ? 15.618 1.239 -9.817 1.00 95.00 197 ARG A N 1
ATOM 1445 C CA . ARG A 1 197 ? 14.644 1.201 -10.925 1.00 95.00 197 ARG A CA 1
ATOM 1446 C C . ARG A 1 197 ? 13.677 2.377 -10.942 1.00 95.00 197 ARG A C 1
ATOM 1448 O O . ARG A 1 197 ? 13.018 2.568 -11.961 1.00 95.00 197 ARG A O 1
ATOM 1455 N N . TRP A 1 198 ? 13.588 3.144 -9.854 1.00 94.31 198 TRP A N 1
ATOM 1456 C CA . TRP A 1 198 ? 12.572 4.177 -9.676 1.00 94.31 198 TRP A CA 1
ATOM 1457 C C . TRP A 1 198 ? 12.576 5.184 -10.816 1.00 94.31 198 TRP A C 1
ATOM 1459 O O . TRP A 1 198 ? 11.530 5.386 -11.414 1.00 94.31 198 TRP A O 1
ATOM 1469 N N . ASP A 1 199 ? 13.737 5.716 -11.194 1.00 91.56 199 ASP A N 1
ATOM 1470 C CA . ASP A 1 199 ? 13.849 6.715 -12.267 1.00 91.56 199 ASP A CA 1
ATOM 1471 C C . ASP A 1 199 ? 13.424 6.169 -13.643 1.00 91.56 199 ASP A C 1
ATOM 1473 O O . ASP A 1 199 ? 12.995 6.917 -14.517 1.00 91.56 199 ASP A O 1
ATOM 1477 N N . GLY A 1 200 ? 13.498 4.849 -13.844 1.00 91.12 200 GLY A N 1
ATOM 1478 C CA . GLY A 1 200 ? 12.983 4.194 -15.048 1.00 91.12 200 GLY A CA 1
ATOM 1479 C C . GLY A 1 200 ? 11.457 4.053 -15.062 1.00 91.12 200 GLY A C 1
ATOM 1480 O O . GLY A 1 200 ? 10.863 3.920 -16.133 1.00 91.12 200 GLY A O 1
ATOM 1481 N N . TRP A 1 201 ? 10.812 4.074 -13.892 1.00 92.44 201 TRP A N 1
ATOM 1482 C CA . TRP A 1 201 ? 9.356 3.994 -13.748 1.00 92.44 201 TRP A CA 1
ATOM 1483 C C . TRP A 1 201 ? 8.696 5.364 -13.591 1.00 92.44 201 TRP A C 1
ATOM 1485 O O . TRP A 1 201 ? 7.640 5.622 -14.174 1.00 92.44 201 TRP A O 1
ATOM 1495 N N . ALA A 1 202 ? 9.299 6.231 -12.782 1.00 87.62 202 ALA A N 1
ATOM 1496 C CA . ALA A 1 202 ? 8.882 7.600 -12.556 1.00 87.62 202 ALA A CA 1
ATOM 1497 C C . ALA A 1 202 ? 9.249 8.412 -13.798 1.00 87.62 202 ALA A C 1
ATOM 1499 O O . ALA A 1 202 ? 10.387 8.819 -14.002 1.00 87.62 202 ALA A O 1
ATOM 1500 N N . SER A 1 203 ? 8.273 8.573 -14.688 1.00 73.12 203 SER A N 1
ATOM 1501 C CA . SER A 1 203 ? 8.498 9.229 -15.969 1.00 73.12 203 SER A CA 1
ATOM 1502 C C . SER A 1 203 ? 8.915 10.693 -15.762 1.00 73.12 203 SER A C 1
ATOM 1504 O O . SER A 1 203 ? 8.201 11.415 -15.064 1.00 73.12 203 SER A O 1
ATOM 1506 N N . PRO A 1 204 ? 9.964 11.191 -16.447 1.00 62.31 204 PRO A N 1
ATOM 1507 C CA . PRO A 1 204 ? 10.303 12.614 -16.488 1.00 62.31 204 PRO A CA 1
ATOM 1508 C C . PRO A 1 204 ? 9.360 13.391 -17.428 1.00 62.31 204 PRO A C 1
ATOM 1510 O O . PRO A 1 204 ? 9.779 14.299 -18.144 1.00 62.31 204 PRO A O 1
ATOM 1513 N N . SER A 1 205 ? 8.085 12.991 -17.520 1.00 59.41 205 SER A N 1
ATOM 1514 C CA . SER A 1 205 ? 7.131 13.660 -18.401 1.00 59.41 205 SER A CA 1
ATOM 1515 C C . SER A 1 205 ? 6.940 15.099 -17.935 1.00 59.41 205 SER A C 1
ATOM 1517 O O . SER A 1 205 ? 6.671 15.324 -16.758 1.00 59.41 205 SER A O 1
ATOM 1519 N N . THR A 1 206 ? 6.989 16.044 -18.870 1.00 56.41 206 THR A N 1
ATOM 1520 C CA . THR A 1 206 ? 6.911 17.499 -18.651 1.00 56.41 206 THR A CA 1
ATOM 1521 C C . THR A 1 206 ? 5.671 17.969 -17.878 1.00 56.41 206 THR A C 1
ATOM 1523 O O . THR A 1 206 ? 5.621 19.109 -17.430 1.00 56.41 206 THR A O 1
ATOM 1526 N N . GLU A 1 207 ? 4.659 17.110 -17.742 1.00 62.84 207 GLU A N 1
ATOM 1527 C CA . GLU A 1 207 ? 3.364 17.400 -17.117 1.00 62.84 207 GLU A CA 1
ATOM 1528 C C . GLU A 1 207 ? 3.220 16.833 -15.694 1.00 62.84 207 GLU A C 1
ATOM 1530 O O . GLU A 1 207 ? 2.165 16.984 -15.078 1.00 62.84 207 GLU A O 1
ATOM 1535 N N . ALA A 1 208 ? 4.234 16.137 -15.173 1.00 59.16 208 ALA A N 1
ATOM 1536 C CA . ALA A 1 208 ? 4.228 15.591 -13.820 1.00 59.16 208 ALA A CA 1
ATOM 1537 C C . ALA A 1 208 ? 5.339 16.239 -12.988 1.00 59.16 208 ALA A C 1
ATOM 1539 O O . ALA A 1 208 ? 6.428 16.461 -13.522 1.00 59.16 208 ALA A O 1
ATOM 1540 N N . PRO A 1 209 ? 5.109 16.520 -11.694 1.00 64.06 209 PRO A N 1
ATOM 1541 C CA . PRO A 1 209 ? 6.224 16.780 -10.800 1.00 64.06 209 PRO A CA 1
ATOM 1542 C C . PRO A 1 209 ? 7.165 15.567 -10.831 1.00 64.06 209 PRO A C 1
ATOM 1544 O O . PRO A 1 209 ? 6.734 14.411 -10.858 1.00 64.06 209 PRO A O 1
ATOM 1547 N N . GLU A 1 210 ? 8.458 15.852 -10.916 1.00 72.88 210 GLU A N 1
ATOM 1548 C CA . GLU A 1 210 ? 9.509 14.847 -11.019 1.00 72.88 210 GLU A CA 1
ATOM 1549 C C . GLU A 1 210 ? 9.417 13.847 -9.853 1.00 72.88 210 GLU A C 1
ATOM 1551 O O . GLU A 1 210 ? 9.225 14.236 -8.699 1.00 72.88 210 GLU A O 1
ATOM 1556 N N . GLY A 1 211 ? 9.535 12.549 -10.152 1.00 83.69 211 GLY A N 1
ATOM 1557 C CA . GLY A 1 211 ? 9.566 11.502 -9.128 1.00 83.69 211 GLY A CA 1
ATOM 1558 C C . GLY A 1 211 ? 8.221 10.860 -8.766 1.00 83.69 211 GLY A C 1
ATOM 1559 O O . GLY A 1 211 ? 8.161 10.157 -7.757 1.00 83.69 211 GLY A O 1
ATOM 1560 N N . GLU A 1 212 ? 7.168 11.040 -9.568 1.00 89.81 212 GLU A N 1
ATOM 1561 C CA . GLU A 1 212 ? 5.884 10.347 -9.387 1.00 89.81 212 GLU A CA 1
ATOM 1562 C C . GLU A 1 212 ? 5.647 9.214 -10.399 1.00 89.81 212 GLU A C 1
ATOM 1564 O O . GLU A 1 212 ? 5.901 9.324 -11.601 1.00 89.81 212 GLU A O 1
ATOM 1569 N N . LEU A 1 213 ? 5.087 8.112 -9.905 1.00 92.62 213 LEU A N 1
ATOM 1570 C CA . LEU A 1 213 ? 4.706 6.937 -10.675 1.00 92.62 213 LEU A CA 1
ATOM 1571 C C . LEU A 1 213 ? 3.277 7.080 -11.207 1.00 92.62 213 LEU A C 1
ATOM 1573 O O . LEU A 1 213 ? 2.352 7.378 -10.451 1.00 92.62 213 LEU A O 1
ATOM 1577 N N . ARG A 1 214 ? 3.085 6.807 -12.501 1.00 92.31 214 ARG A N 1
ATOM 1578 C CA . ARG A 1 214 ? 1.769 6.731 -13.162 1.00 92.31 214 ARG A CA 1
ATOM 1579 C C . ARG A 1 214 ? 1.292 5.285 -13.266 1.00 92.31 214 ARG A C 1
ATOM 1581 O O . ARG A 1 214 ? 2.103 4.357 -13.224 1.00 92.31 214 ARG A O 1
ATOM 1588 N N . TYR A 1 215 ? -0.011 5.095 -13.468 1.00 94.00 215 TYR A N 1
ATOM 1589 C CA . TYR A 1 215 ? -0.591 3.756 -13.557 1.00 94.00 215 TYR A CA 1
ATOM 1590 C C . TYR A 1 215 ? -0.004 2.926 -14.708 1.00 94.00 215 TYR A C 1
ATOM 1592 O O . TYR A 1 215 ? 0.258 1.740 -14.531 1.00 94.00 215 TYR A O 1
ATOM 1600 N N . GLU A 1 216 ? 0.269 3.539 -15.862 1.00 94.06 216 GLU A N 1
ATOM 1601 C CA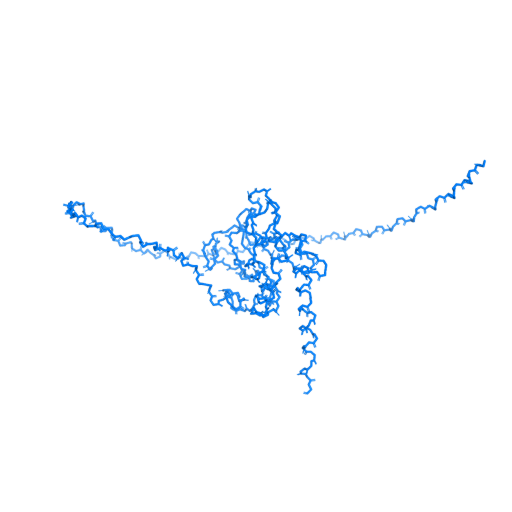 . GLU A 1 216 ? 0.813 2.834 -17.028 1.00 94.06 216 GLU A CA 1
ATOM 1602 C C . GLU A 1 216 ? 2.205 2.252 -16.740 1.00 94.06 216 GLU A C 1
ATOM 1604 O O . GLU A 1 216 ? 2.478 1.099 -17.069 1.00 94.06 216 GLU A O 1
ATOM 1609 N N . ALA A 1 217 ? 3.067 3.025 -16.073 1.00 93.88 217 ALA A N 1
ATOM 1610 C CA . ALA A 1 217 ? 4.397 2.576 -15.663 1.00 93.88 217 ALA A CA 1
ATOM 1611 C C . ALA A 1 217 ? 4.325 1.534 -14.536 1.00 93.88 217 ALA A C 1
ATOM 1613 O O . ALA A 1 217 ? 5.054 0.544 -14.545 1.00 93.88 217 ALA A O 1
ATOM 1614 N N . PHE A 1 218 ? 3.406 1.718 -13.585 1.00 96.31 218 PHE A N 1
ATOM 1615 C CA . PHE A 1 218 ? 3.149 0.757 -12.515 1.00 96.31 218 PHE A CA 1
ATOM 1616 C C . PHE A 1 218 ? 2.708 -0.615 -13.049 1.00 96.31 218 PHE A C 1
ATOM 1618 O O . PHE A 1 218 ? 3.205 -1.647 -12.588 1.00 96.31 218 PHE A O 1
ATOM 1625 N N . ALA A 1 219 ? 1.794 -0.621 -14.022 1.00 96.81 219 ALA A N 1
ATOM 1626 C CA . ALA A 1 219 ? 1.170 -1.815 -14.583 1.00 96.81 219 ALA A CA 1
ATOM 1627 C C . ALA A 1 219 ? 1.905 -2.390 -15.808 1.00 96.81 219 ALA A C 1
ATOM 1629 O O . ALA A 1 219 ? 1.426 -3.369 -16.386 1.00 96.81 219 ALA A O 1
ATOM 1630 N N . ALA A 1 220 ? 3.049 -1.819 -16.207 1.00 95.94 220 ALA A N 1
ATOM 1631 C CA . ALA A 1 220 ? 3.833 -2.319 -17.333 1.00 95.94 220 ALA A CA 1
ATOM 1632 C C . ALA A 1 220 ? 4.183 -3.812 -17.127 1.00 95.94 220 ALA A C 1
ATOM 1634 O O . ALA A 1 220 ? 4.706 -4.174 -16.068 1.00 95.94 220 ALA A O 1
ATOM 1635 N N . PRO A 1 221 ? 3.889 -4.692 -18.104 1.00 95.38 221 PRO A N 1
ATOM 1636 C CA . PRO A 1 221 ? 3.811 -6.139 -17.884 1.00 95.38 221 PRO A CA 1
ATOM 1637 C C . PRO A 1 221 ? 5.142 -6.785 -17.492 1.00 95.38 221 PRO A C 1
ATOM 1639 O O . PRO A 1 221 ? 5.146 -7.684 -16.653 1.00 95.38 221 PRO A O 1
ATOM 1642 N N . ASP A 1 222 ? 6.249 -6.303 -18.059 1.00 95.19 222 ASP A N 1
ATOM 1643 C CA . ASP A 1 222 ? 7.574 -6.910 -17.879 1.00 95.19 222 ASP A CA 1
ATOM 1644 C C . ASP A 1 222 ? 8.507 -6.061 -17.016 1.00 95.19 222 ASP A C 1
ATOM 1646 O O . ASP A 1 222 ? 9.438 -6.568 -16.392 1.00 95.19 222 ASP A O 1
ATOM 1650 N N . SER A 1 223 ? 8.267 -4.752 -16.983 1.00 94.38 223 SER A N 1
ATOM 1651 C CA . SER A 1 223 ? 9.161 -3.796 -16.342 1.00 94.38 223 SER A CA 1
ATOM 1652 C C . SER A 1 223 ? 8.530 -3.068 -15.170 1.00 94.38 223 SER A C 1
ATOM 1654 O O . SER A 1 223 ? 9.284 -2.499 -14.394 1.00 94.38 223 SER A O 1
ATOM 1656 N N . GLY A 1 224 ? 7.205 -3.079 -15.008 1.00 95.50 224 GLY A N 1
ATOM 1657 C CA . GLY A 1 224 ? 6.514 -2.275 -14.002 1.00 95.50 224 GLY A CA 1
ATOM 1658 C C . GLY A 1 224 ? 6.662 -2.795 -12.574 1.00 95.50 224 GLY A C 1
ATOM 1659 O O . GLY A 1 224 ? 7.073 -3.931 -12.320 1.00 95.50 224 GLY A O 1
ATOM 1660 N N . VAL A 1 225 ? 6.250 -1.969 -11.613 1.00 96.56 225 VAL A N 1
ATOM 1661 C CA . VAL A 1 225 ? 6.236 -2.326 -10.183 1.00 96.56 225 VAL A CA 1
ATOM 1662 C C . VAL A 1 225 ? 5.397 -3.580 -9.925 1.00 96.56 225 VAL A C 1
ATOM 1664 O O . VAL A 1 225 ? 5.786 -4.437 -9.130 1.00 96.56 225 VAL A O 1
ATOM 1667 N N . LEU A 1 226 ? 4.267 -3.735 -10.621 1.00 97.00 226 LEU A N 1
ATOM 1668 C CA . LEU A 1 226 ? 3.428 -4.926 -10.492 1.00 97.00 226 LEU A CA 1
ATOM 1669 C C . LEU A 1 226 ? 4.159 -6.198 -10.958 1.00 97.00 226 LEU A C 1
ATOM 1671 O O . LEU A 1 226 ? 4.008 -7.258 -10.344 1.00 97.00 226 LEU A O 1
ATOM 1675 N N . ALA A 1 227 ? 4.969 -6.099 -12.016 1.00 96.88 227 ALA A N 1
ATOM 1676 C CA . ALA A 1 227 ? 5.789 -7.201 -12.515 1.00 96.88 227 ALA A CA 1
ATOM 1677 C C . ALA A 1 227 ? 6.879 -7.593 -11.505 1.00 96.88 227 ALA A C 1
ATOM 1679 O O . ALA A 1 227 ? 7.082 -8.785 -11.240 1.00 96.88 227 ALA A O 1
ATOM 1680 N N . LEU A 1 228 ? 7.516 -6.600 -10.870 1.00 96.12 228 LEU A N 1
ATOM 1681 C CA . LEU A 1 228 ? 8.449 -6.826 -9.765 1.00 96.12 228 LEU A CA 1
ATOM 1682 C C . LEU A 1 228 ? 7.758 -7.562 -8.608 1.00 96.12 228 LEU A C 1
ATOM 1684 O O . LEU A 1 228 ? 8.217 -8.631 -8.208 1.00 96.12 228 LEU A O 1
ATOM 1688 N N . ALA A 1 229 ? 6.628 -7.045 -8.116 1.00 96.06 229 ALA A N 1
ATOM 1689 C CA . ALA A 1 229 ? 5.898 -7.631 -6.991 1.00 96.06 229 ALA A CA 1
ATOM 1690 C C . ALA A 1 229 ? 5.496 -9.095 -7.251 1.00 96.06 229 ALA A C 1
ATOM 1692 O O . ALA A 1 229 ? 5.660 -9.958 -6.388 1.00 96.06 229 ALA A O 1
ATOM 1693 N N . ARG A 1 230 ? 5.029 -9.412 -8.465 1.00 96.44 230 ARG A N 1
ATOM 1694 C CA . ARG A 1 230 ? 4.721 -10.793 -8.874 1.00 96.44 230 ARG A CA 1
ATOM 1695 C C . ARG A 1 230 ? 5.961 -11.687 -8.854 1.00 96.44 230 ARG A C 1
ATOM 1697 O O . ARG A 1 230 ? 5.902 -12.797 -8.324 1.00 96.44 230 ARG A O 1
ATOM 1704 N N . SER A 1 231 ? 7.076 -11.202 -9.393 1.00 95.38 231 SER A N 1
ATOM 1705 C CA . SER A 1 231 ? 8.338 -11.948 -9.452 1.00 95.38 231 SER A CA 1
ATOM 1706 C C . SER A 1 231 ? 8.889 -12.259 -8.056 1.00 95.38 231 SER A C 1
ATOM 1708 O O . SER A 1 231 ? 9.312 -13.387 -7.794 1.00 95.38 231 SER A O 1
ATOM 1710 N N . GLU A 1 232 ? 8.813 -11.298 -7.131 1.00 93.62 232 GLU A N 1
ATOM 1711 C CA . GLU A 1 232 ? 9.189 -11.479 -5.723 1.00 93.62 232 GLU A CA 1
ATOM 1712 C C . GLU A 1 232 ? 8.378 -12.591 -5.040 1.00 93.62 232 GLU A C 1
ATOM 1714 O O . GLU A 1 232 ? 8.934 -13.458 -4.359 1.00 93.62 232 GLU A O 1
ATOM 1719 N N . LEU A 1 233 ? 7.059 -12.609 -5.257 1.00 92.50 233 LEU A N 1
ATOM 1720 C CA . LEU A 1 233 ? 6.173 -13.621 -4.678 1.00 92.50 233 LEU A CA 1
ATOM 1721 C C . LEU A 1 233 ? 6.463 -15.024 -5.217 1.00 92.50 233 LEU A C 1
ATOM 1723 O O . LEU A 1 233 ? 6.454 -15.990 -4.451 1.00 92.50 233 LEU A O 1
ATOM 1727 N N . VAL A 1 234 ? 6.743 -15.146 -6.518 1.00 94.19 234 VAL A N 1
ATOM 1728 C CA . VAL A 1 234 ? 7.136 -16.424 -7.129 1.00 94.19 234 VAL A CA 1
ATOM 1729 C C . VAL A 1 234 ? 8.453 -16.917 -6.533 1.00 94.19 234 VAL A C 1
ATOM 1731 O O . VAL A 1 234 ? 8.527 -18.067 -6.096 1.00 94.19 234 VAL A O 1
ATOM 1734 N N . ARG A 1 235 ? 9.467 -16.046 -6.436 1.00 92.38 235 ARG A N 1
ATOM 1735 C CA . ARG A 1 235 ? 10.779 -16.407 -5.881 1.00 92.38 235 ARG A CA 1
ATOM 1736 C C . ARG A 1 235 ? 10.663 -16.929 -4.451 1.00 92.38 235 ARG A C 1
ATOM 1738 O O . ARG A 1 235 ? 11.205 -17.983 -4.137 1.00 92.38 235 ARG A O 1
ATOM 1745 N N . ARG A 1 236 ? 9.887 -16.245 -3.604 1.00 88.06 236 ARG A N 1
ATOM 1746 C CA . ARG A 1 236 ? 9.672 -16.642 -2.201 1.00 88.06 236 ARG A CA 1
ATOM 1747 C C . ARG A 1 236 ? 8.936 -17.972 -2.058 1.00 88.06 236 ARG A C 1
ATOM 1749 O O . ARG A 1 236 ? 9.282 -18.764 -1.183 1.00 88.06 236 ARG A O 1
ATOM 1756 N N . ARG A 1 237 ? 7.944 -18.243 -2.914 1.00 88.94 237 ARG A N 1
ATOM 1757 C CA . ARG A 1 237 ? 7.257 -19.546 -2.933 1.00 88.94 237 ARG A CA 1
ATOM 1758 C C . ARG A 1 237 ? 8.210 -20.679 -3.311 1.00 88.94 237 ARG A C 1
ATOM 1760 O O . ARG A 1 237 ? 8.155 -21.727 -2.678 1.00 88.94 237 ARG A O 1
ATOM 1767 N N . GLY A 1 238 ? 9.100 -20.450 -4.279 1.00 85.31 238 GLY A N 1
ATOM 1768 C CA . GLY A 1 238 ? 10.130 -21.417 -4.666 1.00 85.31 238 GLY A CA 1
ATOM 1769 C C . GLY A 1 238 ? 11.141 -21.698 -3.550 1.00 85.31 238 GLY A C 1
ATOM 1770 O O . GLY A 1 238 ? 11.455 -22.855 -3.284 1.00 85.31 238 GLY A O 1
ATOM 1771 N N . SER A 1 239 ? 11.597 -20.664 -2.836 1.00 80.81 239 SER A N 1
ATOM 1772 C CA . SER A 1 239 ? 12.563 -20.820 -1.738 1.00 80.81 239 SER A CA 1
ATOM 1773 C C . SER A 1 239 ? 12.000 -21.554 -0.515 1.00 80.81 239 SER A C 1
ATOM 1775 O O . SER A 1 239 ? 12.749 -22.222 0.190 1.00 80.81 239 SER A O 1
ATOM 1777 N N . ARG A 1 240 ? 10.687 -21.471 -0.256 1.00 75.94 240 ARG A N 1
ATOM 1778 C CA . ARG A 1 240 ? 10.061 -22.109 0.918 1.00 75.94 240 ARG A CA 1
ATOM 1779 C C . ARG A 1 240 ? 10.006 -23.640 0.830 1.00 75.94 240 ARG A C 1
ATOM 1781 O O . ARG A 1 240 ? 9.839 -24.289 1.854 1.00 75.94 240 ARG A O 1
ATOM 1788 N N . ILE A 1 241 ? 10.158 -24.213 -0.363 1.00 67.94 241 ILE A N 1
ATOM 1789 C CA . ILE A 1 241 ? 10.092 -25.668 -0.575 1.00 67.94 241 ILE A CA 1
ATOM 1790 C C . ILE A 1 241 ? 11.421 -26.361 -0.209 1.00 67.94 241 ILE A C 1
ATOM 1792 O O . ILE A 1 241 ? 11.427 -27.558 0.037 1.00 67.94 241 ILE A O 1
ATOM 1796 N N . GLN A 1 242 ? 12.540 -25.634 -0.100 1.00 56.97 242 GLN A N 1
ATOM 1797 C CA . GLN A 1 242 ? 13.877 -26.237 0.051 1.00 56.97 242 GLN A CA 1
ATOM 1798 C C . GLN A 1 242 ? 14.359 -26.471 1.498 1.00 56.97 242 GLN A C 1
ATOM 1800 O O . GLN A 1 242 ? 15.511 -26.841 1.685 1.00 56.97 242 GLN A O 1
ATOM 1805 N N . PHE A 1 243 ? 13.522 -26.263 2.520 1.00 50.00 243 PHE A N 1
ATOM 1806 C CA . PHE A 1 243 ? 13.922 -26.374 3.939 1.00 50.00 243 PHE A CA 1
ATOM 1807 C C . PHE A 1 243 ? 13.118 -27.413 4.744 1.00 50.00 243 PHE A C 1
ATOM 1809 O O . PHE A 1 243 ? 12.997 -27.298 5.962 1.00 50.00 243 PHE A O 1
ATOM 1816 N N . ILE A 1 244 ? 12.554 -28.420 4.074 1.00 48.72 244 ILE A N 1
ATOM 1817 C CA . ILE A 1 244 ? 11.944 -29.590 4.721 1.00 48.72 244 ILE A CA 1
ATOM 1818 C C . ILE A 1 244 ? 12.670 -30.834 4.197 1.00 48.72 244 ILE A C 1
ATOM 1820 O O . ILE A 1 244 ? 12.145 -31.522 3.330 1.00 48.72 244 ILE A O 1
ATOM 1824 N N . ASP A 1 245 ? 13.892 -31.060 4.675 1.00 41.56 245 ASP A N 1
ATOM 1825 C CA . ASP A 1 245 ? 14.613 -32.342 4.619 1.00 41.56 245 ASP A CA 1
ATOM 1826 C C . ASP A 1 245 ? 15.595 -32.419 5.798 1.00 41.56 245 ASP A C 1
ATOM 1828 O O . ASP A 1 245 ? 16.319 -31.419 6.030 1.00 41.56 245 ASP A O 1
#

Sequence (245 aa):
YQPPPLPASPPPPPLPSLPPAPSEPPPVPPSTPGPSPLSAPLLATRSPPLDSRPASRPASRPSSPVGGSGASSTNARQPEASLAEQNAECAVCFDPLHAAPCALFRCGSFRTCRHFLHEACARSLPFPECPLCRCAFDTVQPLPPLLSDPAGWFRAVDTGGEAAGHAARLSRPQVVEALLAQLPLEQRSLEAEFDRRWDGWASPSTEAPEGELRYEAFAAPDSGVLALARSELVRRRGSRIQFID

pLDDT: mean 82.1, std 17.8, range [40.91, 98.75]

Foldseek 3Di:
DDDDDDDDDDDDDDDDDDDDDDDDDDDDDDDDDDDDDDDDDDDDDDDDDDDDDDDDDDDDDDDDDDDDPDPPPPPVPDPPDDPCLVQCAAPQPRHRLQVAFKWFFAAVQAGQDLDIHHLVRQVPDPAQADPPPRGGGDDIGTQPQCLPCVPSNQSRLARPAPVVVHAGKDAPVSLLSSLSNNDVDDSVVVVVVCVVCQQVQQDPPPPDDGRIGHPCSQVPCCRHVSVVSVVRVVVVVVVVVPPDD

Organism: Emiliania huxleyi (NCBI:txid2903)

InterPro domains:
  IPR001841 Zinc finger, RING-type [PS50089] (90-134)
  IPR013083 Zinc finger, RING/FYVE/PHD-type [G3DSA:3.30.40.10] (69-190)

Radius of gyration: 29.15 Å; chains: 1; bounding box: 67×80×105 Å

Secondary structure (DSSP, 8-state):
-PPPPPPPPPPPPPPPPPPPPPPPPPPPPPPPPPPPPP-------PPPP-PPPPP----------------------PPPPPHHHHHTB-TTT-SBGGGS-EEEEEETTEE--S--EEHHHHHT-SSSB-TTT--B-SEEEEPPPTTT-HHHHHHHH-SSTGGGTSPP-EEHHHHHHHHHHHS---HHHHHHHHHHHHHHHS---TTS-TTEE-HHHHT-TTTSHHHHHHHHHHHHHHHGGGG--